Protein AF-A0A2I1CEB9-F1 (afdb_monomer_lite)

Radius of gyration: 27.19 Å; chains: 1; bounding box: 80×49×88 Å

Secondary structure (DSSP, 8-state):
-EEEEEEEE-TTS-----------------SS----------PEEHHHHH-TT-S--HHHHHT-HHHHHHHHHS---S---S---PEEEEEEEEEEEEE-SSS-EEEEE--------SS-TTSTTTTSS-HHHHHHHHHHHHTTTTTS-PPP-SHHHHHHHHHHHHHHTTTS--EE-TTS-EE-HHHHHHHHHHHHHHHHHHHHHHHHHHHHHHHHHHHHHHHHHTT-------------GGG--HHHHHHHHHHHHHHHHHHHHHHHHHHHHHHHHHHTTTS--TTSSS--HHHHHHHHHHHHHHHHHHHHHHHHT-

Organism: Aspergillus novofumigatus (strain IBT 16806) (NCBI:txid1392255)

Foldseek 3Di:
DKFKDKDWAQLVDGPFPCPPPDDDDDDDDDDDDPPPVPPAFAWAALCCVVPVPDRDCSVLQVVALLQVLQVVFADPPPDDPDDRDTTMGMIIKDKDWDDPDWADIDIDIGQDDDPPDPDDPPPCVVVRDGPLRVQLVCCLVCVVVVVNADNDPTPLSSVLSSLLSRHCQQADQPDAGPVRDTGGNLRSLLVLLVVLLVVLVVLVVVVVVVVVVVVVVVVVVVVVVVVDDDDDDDDPPPPPVLVCCPSLVVSLVSLVSSLVSLVSVLVSLVVSLVVVCVSQVPHDPPPSHPDHSVRVNVSSVVSNVSSVVSSVSSVVSD

pLDDT: mean 78.09, std 19.5, range [30.31, 98.38]

Structure (mmCIF, N/CA/C/O backbone):
data_AF-A0A2I1CEB9-F1
#
_entry.id   AF-A0A2I1CEB9-F1
#
loop_
_atom_site.group_PDB
_atom_site.id
_atom_site.type_symbol
_atom_site.label_atom_id
_atom_site.label_alt_id
_atom_site.label_comp_id
_atom_site.label_asym_id
_atom_site.label_entity_id
_atom_site.label_seq_id
_atom_site.pdbx_PDB_ins_code
_atom_site.Cartn_x
_atom_site.Cartn_y
_atom_site.Cartn_z
_atom_site.occupancy
_atom_site.B_iso_or_equiv
_atom_site.auth_seq_id
_atom_site.auth_comp_id
_atom_site.auth_asym_id
_atom_site.auth_atom_id
_atom_site.pdbx_PDB_model_num
ATOM 1 N N . MET A 1 1 ? -13.882 1.299 10.659 1.00 92.62 1 MET A N 1
ATOM 2 C CA . MET A 1 1 ? -12.716 1.962 10.054 1.00 92.62 1 MET A CA 1
ATOM 3 C C . MET A 1 1 ? -11.925 0.915 9.298 1.00 92.62 1 MET A C 1
ATOM 5 O O . MET A 1 1 ? -11.533 -0.064 9.931 1.00 92.62 1 MET A O 1
ATOM 9 N N . PRO A 1 2 ? -11.726 1.074 7.985 1.00 94.81 2 PRO A N 1
ATOM 10 C CA . PRO A 1 2 ? -10.817 0.212 7.247 1.00 94.81 2 PRO A CA 1
ATOM 11 C C . PRO A 1 2 ? -9.374 0.456 7.712 1.00 94.81 2 PRO A C 1
ATOM 13 O O . PRO A 1 2 ? -8.995 1.588 8.018 1.00 94.81 2 PRO A O 1
ATOM 16 N N . TYR A 1 3 ? -8.561 -0.591 7.808 1.00 94.19 3 TYR A N 1
ATOM 17 C CA . TYR A 1 3 ? -7.154 -0.452 8.168 1.00 94.19 3 TYR A CA 1
ATOM 18 C C . TYR A 1 3 ? -6.253 -1.427 7.421 1.00 94.19 3 TYR A C 1
ATOM 20 O O . TYR A 1 3 ? -6.657 -2.539 7.080 1.00 94.19 3 TYR A O 1
ATOM 28 N N . LEU A 1 4 ? -5.031 -0.969 7.153 1.00 94.38 4 LEU A N 1
ATOM 29 C CA . LEU A 1 4 ? -4.032 -1.721 6.408 1.00 94.38 4 LEU A CA 1
ATOM 30 C C . LEU A 1 4 ? -3.438 -2.820 7.289 1.00 94.38 4 LEU A C 1
ATOM 32 O O . LEU A 1 4 ? -3.195 -2.625 8.479 1.00 94.38 4 LEU A O 1
ATOM 36 N N . THR A 1 5 ? -3.185 -3.984 6.706 1.00 91.38 5 THR A N 1
ATOM 37 C CA . THR A 1 5 ? -2.558 -5.101 7.403 1.00 91.38 5 THR A CA 1
ATOM 38 C C . THR A 1 5 ? -1.848 -6.045 6.436 1.00 91.38 5 THR A C 1
ATOM 40 O O . THR A 1 5 ? -1.892 -5.853 5.224 1.00 91.38 5 THR A O 1
ATOM 43 N N . LEU A 1 6 ? -1.216 -7.087 6.975 1.00 89.38 6 LEU A N 1
ATOM 44 C CA . LEU A 1 6 ? -0.617 -8.167 6.200 1.00 89.38 6 LEU A CA 1
ATOM 45 C C . LEU A 1 6 ? -1.505 -9.401 6.187 1.00 89.38 6 LEU A C 1
ATOM 47 O O . LEU A 1 6 ? -2.101 -9.775 7.202 1.00 89.38 6 LEU A O 1
ATOM 51 N N . GLY A 1 7 ? -1.514 -10.068 5.041 1.00 86.81 7 GLY A N 1
ATOM 52 C CA . GLY A 1 7 ? -2.068 -11.398 4.887 1.00 86.81 7 GLY A CA 1
ATOM 53 C C . GLY A 1 7 ? -1.252 -12.256 3.933 1.00 86.81 7 GLY A C 1
ATOM 54 O O . GLY A 1 7 ? -0.214 -11.849 3.413 1.00 86.81 7 GLY A O 1
ATOM 55 N N . GLU A 1 8 ? -1.742 -13.472 3.726 1.00 86.19 8 GLU A N 1
ATOM 56 C CA . GLU A 1 8 ? -1.131 -14.460 2.847 1.00 86.19 8 GLU A CA 1
ATOM 57 C C . GLU A 1 8 ? -2.043 -14.741 1.648 1.00 86.19 8 GLU A C 1
ATOM 59 O O . GLU A 1 8 ? -3.238 -15.010 1.810 1.00 86.19 8 GLU A O 1
ATOM 64 N N . HIS A 1 9 ? -1.465 -14.747 0.450 1.00 82.94 9 HIS A N 1
ATOM 65 C CA . HIS A 1 9 ? -2.119 -15.129 -0.795 1.00 82.94 9 HIS A CA 1
ATOM 66 C C . HIS A 1 9 ? -1.526 -16.441 -1.325 1.00 82.94 9 HIS A C 1
ATOM 68 O O . HIS A 1 9 ? -0.311 -16.550 -1.493 1.00 82.94 9 HIS A O 1
ATOM 74 N N . ASP A 1 10 ? -2.365 -17.449 -1.598 1.00 82.06 10 ASP A N 1
ATOM 75 C CA . ASP A 1 10 ? -1.939 -18.656 -2.321 1.00 82.06 10 ASP A CA 1
ATOM 76 C C . ASP A 1 10 ? -2.350 -18.548 -3.800 1.00 82.06 10 ASP A C 1
ATOM 78 O O . ASP A 1 10 ? -3.536 -18.719 -4.110 1.00 82.06 10 ASP A O 1
ATOM 82 N N . PRO A 1 11 ? -1.397 -18.340 -4.726 1.00 70.31 11 PRO A N 1
ATOM 83 C CA . PRO A 1 11 ? -1.707 -18.213 -6.148 1.00 70.31 11 PRO A CA 1
ATOM 84 C C . PRO A 1 11 ? -2.263 -19.505 -6.768 1.00 70.31 11 PRO A C 1
ATOM 86 O O . PRO A 1 11 ? -2.912 -19.460 -7.812 1.00 70.31 11 PRO A O 1
ATOM 89 N N . LYS A 1 12 ? -2.064 -20.681 -6.145 1.00 66.44 12 LYS A N 1
ATOM 90 C CA . LYS A 1 12 ? -2.645 -21.949 -6.634 1.00 66.44 12 LYS A CA 1
ATOM 91 C C . LYS A 1 12 ? -4.114 -22.108 -6.254 1.00 66.44 12 LYS A C 1
ATOM 93 O O . LYS A 1 12 ? -4.845 -22.854 -6.912 1.00 66.44 12 LYS A O 1
ATOM 98 N N . HIS A 1 13 ? -4.547 -21.430 -5.196 1.00 62.94 13 HIS A N 1
ATOM 99 C CA . HIS A 1 13 ? -5.903 -21.491 -4.666 1.00 62.94 13 HIS A CA 1
ATOM 100 C C . HIS A 1 13 ? -6.428 -20.075 -4.400 1.00 62.94 13 HIS A C 1
ATOM 102 O O . HIS A 1 13 ? -6.690 -19.728 -3.245 1.00 62.94 13 HIS A O 1
ATOM 108 N N . PRO A 1 14 ? -6.612 -19.255 -5.456 1.00 59.38 14 PRO A N 1
ATOM 109 C CA . PRO A 1 14 ? -7.119 -17.904 -5.292 1.00 59.38 14 PRO A CA 1
ATOM 110 C C . PRO A 1 14 ? -8.498 -17.974 -4.635 1.00 59.38 14 PRO A C 1
ATOM 112 O O . PRO A 1 14 ? -9.427 -18.613 -5.147 1.00 59.38 14 PRO A O 1
ATOM 115 N N . LYS A 1 15 ? -8.626 -17.336 -3.467 1.00 58.81 15 LYS A N 1
ATOM 116 C CA . LYS A 1 15 ? -9.888 -17.239 -2.731 1.00 58.81 15 LYS A CA 1
ATOM 117 C C . LYS A 1 15 ? -10.836 -16.362 -3.543 1.00 58.81 15 LYS A C 1
ATOM 119 O O . LYS A 1 15 ? -10.862 -15.146 -3.390 1.00 58.81 15 LYS A O 1
ATOM 124 N N . LYS A 1 16 ? -11.607 -16.982 -4.442 1.00 52.16 16 LYS A N 1
ATOM 125 C CA . LYS A 1 16 ? -12.664 -16.282 -5.174 1.00 52.16 16 LYS A CA 1
ATOM 126 C C . LYS A 1 16 ? -13.626 -15.679 -4.169 1.00 52.16 16 LYS A C 1
ATOM 128 O O . LYS A 1 16 ? -14.033 -16.341 -3.208 1.00 52.16 16 LYS A O 1
ATOM 133 N N . ARG A 1 17 ? -14.021 -14.434 -4.428 1.00 47.62 17 ARG A N 1
ATOM 134 C CA . ARG A 1 17 ? -15.050 -13.734 -3.671 1.00 47.62 17 ARG A CA 1
ATOM 135 C C . ARG A 1 17 ? -16.318 -14.580 -3.731 1.00 47.62 17 ARG A C 1
ATOM 137 O O . ARG A 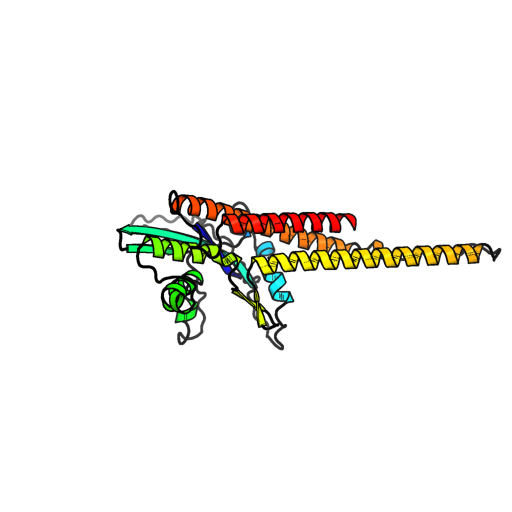1 17 ? -17.033 -14.592 -4.731 1.00 47.62 17 ARG A O 1
ATOM 144 N N . THR A 1 18 ? -16.563 -15.359 -2.681 1.00 38.53 18 THR A N 1
ATOM 145 C CA . THR A 1 18 ? -17.750 -16.206 -2.610 1.00 38.53 18 THR A CA 1
ATOM 146 C C . THR A 1 18 ? -18.888 -15.291 -2.193 1.00 38.53 18 THR A C 1
ATOM 148 O O . THR A 1 18 ? -19.260 -15.211 -1.027 1.00 38.53 18 THR A O 1
ATOM 151 N N . LEU A 1 19 ? -19.428 -14.545 -3.156 1.00 38.53 19 LEU A N 1
ATOM 152 C CA . LEU A 1 19 ? -20.801 -14.083 -3.051 1.00 38.53 19 LEU A CA 1
ATOM 153 C C . LEU A 1 19 ? -21.628 -15.351 -2.853 1.00 38.53 19 LEU A C 1
ATOM 155 O O . LEU A 1 19 ? -21.615 -16.242 -3.702 1.00 38.53 19 LEU A O 1
ATOM 159 N N . SER A 1 20 ? -22.282 -15.473 -1.705 1.00 36.38 20 SER A N 1
ATOM 160 C CA . SER A 1 20 ? -23.192 -16.569 -1.390 1.00 36.38 20 SER A CA 1
ATOM 161 C C . SER A 1 20 ? -24.431 -16.497 -2.294 1.00 36.38 20 SER A C 1
ATOM 163 O O . SER A 1 20 ? -25.527 -16.141 -1.876 1.00 36.38 20 SER A O 1
ATOM 165 N N . GLY A 1 21 ? -24.252 -16.828 -3.571 1.00 30.95 21 GLY A N 1
ATOM 166 C CA . GLY A 1 21 ? -25.310 -17.113 -4.526 1.00 30.95 21 GLY A CA 1
ATOM 167 C C . GLY A 1 21 ? -25.669 -18.588 -4.424 1.00 30.95 21 GLY A C 1
ATOM 168 O O . GLY A 1 21 ? -25.027 -19.438 -5.036 1.00 30.95 21 GLY A O 1
ATOM 169 N N . VAL A 1 22 ? -26.677 -18.901 -3.613 1.00 35.38 22 VAL A N 1
ATOM 170 C CA . VAL A 1 22 ? -27.244 -20.250 -3.519 1.00 35.38 22 VAL A CA 1
ATOM 171 C C . VAL A 1 22 ? -27.859 -20.624 -4.871 1.00 35.38 22 VAL A C 1
ATOM 173 O O . VAL A 1 22 ? -28.774 -19.954 -5.350 1.00 35.38 22 VAL A O 1
ATOM 176 N N . LYS A 1 23 ? -27.388 -21.728 -5.468 1.00 32.44 23 LYS A N 1
ATOM 177 C CA . LYS A 1 23 ? -28.160 -22.481 -6.463 1.00 32.44 23 LYS A CA 1
ATOM 178 C C . LYS A 1 23 ? -29.453 -22.940 -5.791 1.00 32.44 23 LYS A C 1
ATOM 180 O O . LYS A 1 23 ? -29.408 -23.764 -4.882 1.00 32.44 23 LYS A O 1
ATOM 185 N N . GLN A 1 24 ? -30.590 -22.411 -6.232 1.00 34.38 24 GLN A N 1
ATOM 186 C CA . GLN A 1 24 ? -31.894 -22.949 -5.862 1.00 34.38 24 GLN A CA 1
ATOM 187 C C . GLN A 1 24 ? -32.038 -24.342 -6.487 1.00 34.38 24 GLN A C 1
ATOM 189 O O . GLN A 1 24 ? -32.219 -24.471 -7.694 1.00 34.38 24 GLN A O 1
ATOM 194 N N . SER A 1 25 ? -31.929 -25.382 -5.665 1.00 30.31 25 SER A N 1
ATOM 195 C CA . SER A 1 25 ? -32.595 -26.656 -5.919 1.00 30.31 25 SER A CA 1
ATOM 196 C C . SER A 1 25 ? -33.761 -26.699 -4.950 1.00 30.31 25 SER A C 1
ATOM 198 O O . SER A 1 25 ? -33.547 -26.660 -3.739 1.00 30.31 25 SER A O 1
ATOM 200 N N . GLY A 1 26 ? -34.976 -26.679 -5.491 1.00 40.28 26 GLY A N 1
ATOM 201 C CA . GLY A 1 26 ? -36.189 -26.789 -4.701 1.00 40.28 26 GLY A CA 1
ATOM 202 C C . GLY A 1 26 ? -36.235 -28.133 -3.990 1.00 40.28 26 GLY A C 1
ATOM 203 O O . GLY A 1 26 ? -36.043 -29.167 -4.623 1.00 40.28 26 GLY A O 1
ATOM 204 N N . ASP A 1 27 ? -36.492 -28.091 -2.690 1.00 34.06 27 ASP A N 1
ATOM 205 C CA . ASP A 1 27 ? -37.394 -29.051 -2.078 1.00 34.06 27 ASP A CA 1
ATOM 206 C C . ASP A 1 27 ? -38.048 -28.402 -0.855 1.00 34.06 27 ASP A C 1
ATOM 208 O O . ASP A 1 27 ? -37.384 -27.793 -0.009 1.00 34.06 27 ASP A O 1
ATOM 212 N N . ASP A 1 28 ? -39.373 -28.469 -0.836 1.00 43.44 28 ASP A N 1
ATOM 213 C CA . ASP A 1 28 ? -40.249 -27.954 0.206 1.00 43.44 28 ASP A CA 1
ATOM 214 C C . ASP A 1 28 ? -40.012 -28.722 1.508 1.00 43.44 28 ASP A C 1
ATOM 216 O O . ASP A 1 28 ? -40.211 -29.932 1.557 1.00 43.44 28 ASP A O 1
ATOM 220 N N . ASN A 1 29 ? -39.653 -28.021 2.586 1.00 35.56 29 ASN A N 1
ATOM 221 C CA . ASN A 1 29 ? -40.071 -28.382 3.942 1.00 35.56 29 ASN A CA 1
ATOM 222 C C . ASN A 1 29 ? -39.913 -27.182 4.885 1.00 35.56 29 ASN A C 1
ATOM 224 O O . ASN A 1 29 ? -38.836 -26.839 5.374 1.00 35.56 29 ASN A O 1
ATOM 228 N N . LEU A 1 30 ? -41.048 -26.530 5.123 1.00 45.91 30 LEU A N 1
ATOM 229 C CA . LEU A 1 30 ? -41.251 -25.494 6.122 1.00 45.91 30 LEU A CA 1
ATOM 230 C C . LEU A 1 30 ? -41.176 -26.130 7.514 1.00 45.91 30 LEU A C 1
ATOM 232 O O . LEU A 1 30 ? -42.053 -26.914 7.848 1.00 45.91 30 LEU A O 1
ATOM 236 N N . ILE A 1 31 ? -40.140 -25.801 8.293 1.00 39.28 31 ILE A N 1
ATOM 237 C CA . ILE A 1 31 ? -40.125 -25.560 9.755 1.00 39.28 31 ILE A CA 1
ATOM 238 C C . ILE A 1 31 ? -38.649 -25.450 10.194 1.00 39.28 31 ILE A C 1
ATOM 240 O O . ILE A 1 31 ? -37.884 -26.405 10.120 1.00 39.28 31 ILE A O 1
ATOM 244 N N . GLY A 1 32 ? -38.249 -24.279 10.705 1.00 40.09 32 GLY A N 1
ATOM 245 C CA . GLY A 1 32 ? -37.195 -24.217 11.727 1.00 40.09 32 GLY A CA 1
ATOM 246 C C . GLY A 1 32 ? -35.740 -23.962 11.319 1.00 40.09 32 GLY A C 1
ATOM 247 O O . GLY A 1 32 ? -34.857 -24.362 12.070 1.00 40.09 32 GLY A O 1
ATOM 248 N N . ARG A 1 33 ? -35.436 -23.254 10.224 1.00 37.78 33 ARG A N 1
ATOM 249 C CA . ARG A 1 33 ? -34.050 -22.818 9.965 1.00 37.78 33 ARG A CA 1
ATOM 250 C C . ARG A 1 33 ? -33.976 -21.340 9.591 1.00 37.78 33 ARG A C 1
ATOM 252 O O . ARG A 1 33 ? -33.863 -20.970 8.428 1.00 37.78 33 ARG A O 1
ATOM 259 N N . ARG A 1 34 ? -33.993 -20.468 10.607 1.00 42.97 34 ARG A N 1
ATOM 260 C CA . ARG A 1 34 ? -33.233 -19.215 10.509 1.00 42.97 34 ARG A CA 1
ATOM 261 C C . ARG A 1 34 ? -31.763 -19.632 10.458 1.00 42.97 34 ARG A C 1
ATOM 263 O O . ARG A 1 34 ? -31.091 -19.636 11.481 1.00 42.97 34 ARG A O 1
ATOM 270 N N . ASP A 1 35 ? -31.281 -20.029 9.282 1.00 43.69 35 ASP A N 1
ATOM 271 C CA . ASP A 1 35 ? -29.865 -19.875 8.978 1.00 43.69 35 ASP A CA 1
ATOM 272 C C . ASP A 1 35 ? -29.631 -18.366 9.041 1.00 43.69 35 ASP A C 1
ATOM 274 O O . ASP A 1 35 ? -29.876 -17.627 8.083 1.00 43.69 35 ASP A O 1
ATOM 278 N N . SER A 1 36 ? -29.243 -17.884 10.222 1.00 49.56 36 SER A N 1
ATOM 279 C CA . SER A 1 36 ? -28.483 -16.653 10.337 1.00 49.56 36 SER A CA 1
ATOM 280 C C . SER A 1 36 ? -27.323 -16.840 9.376 1.00 49.56 36 SER A C 1
ATOM 282 O O . SER A 1 36 ? -26.386 -17.573 9.684 1.00 49.56 36 SER A O 1
ATOM 284 N N . ARG A 1 37 ? -27.439 -16.288 8.161 1.00 51.56 37 ARG A N 1
ATOM 285 C CA . ARG A 1 37 ? -26.330 -16.220 7.213 1.00 51.56 37 ARG A CA 1
ATOM 286 C C . ARG A 1 37 ? -25.157 -15.711 8.034 1.00 51.56 37 ARG A C 1
ATOM 288 O O . ARG A 1 37 ? -25.239 -14.604 8.557 1.00 51.56 37 ARG A O 1
ATOM 295 N N . HIS A 1 38 ? -24.153 -16.555 8.252 1.00 54.47 38 HIS A N 1
ATOM 296 C CA . HIS A 1 38 ? -22.954 -16.174 8.980 1.00 54.47 38 HIS A CA 1
ATOM 297 C C . HIS A 1 38 ? -22.297 -15.072 8.144 1.00 54.47 38 HIS A C 1
ATOM 299 O O . HIS A 1 38 ? -21.617 -15.351 7.160 1.00 54.47 38 HIS A O 1
ATOM 305 N N . VAL A 1 39 ? -22.598 -13.811 8.460 1.00 65.44 39 VAL A N 1
ATOM 306 C CA . VAL A 1 39 ? -21.945 -12.655 7.851 1.00 65.44 39 VAL A CA 1
ATOM 307 C C . VAL A 1 39 ? -20.642 -12.486 8.615 1.00 65.44 39 VAL A C 1
ATOM 309 O O . VAL A 1 39 ? -20.567 -11.754 9.595 1.00 65.44 39 VAL A O 1
ATOM 312 N N . ALA A 1 40 ? -19.637 -13.262 8.219 1.00 71.62 40 ALA A N 1
ATOM 313 C CA . ALA A 1 40 ? -18.275 -13.048 8.671 1.00 71.62 40 ALA A CA 1
ATOM 314 C C . ALA A 1 40 ? -17.665 -11.934 7.816 1.00 71.62 40 ALA A C 1
ATOM 316 O O . ALA A 1 40 ? -17.635 -12.032 6.587 1.00 71.62 40 ALA A O 1
ATOM 317 N N . HIS A 1 41 ? -17.195 -10.871 8.463 1.00 81.31 41 HIS A N 1
ATOM 318 C CA . HIS A 1 41 ? -16.364 -9.877 7.798 1.00 81.31 41 HIS A CA 1
ATOM 319 C C . HIS A 1 41 ? -14.958 -10.448 7.676 1.00 81.31 41 HIS A C 1
ATOM 321 O O . HIS A 1 41 ? -14.318 -10.703 8.692 1.00 81.31 41 HIS A O 1
ATOM 327 N N . VAL A 1 42 ? -14.506 -10.680 6.449 1.00 86.31 42 VAL A N 1
ATOM 328 C CA . VAL A 1 42 ? -13.170 -11.207 6.157 1.00 86.31 42 VAL A CA 1
ATOM 329 C C . VAL A 1 42 ? -12.270 -10.092 5.616 1.00 86.31 42 VAL A C 1
ATOM 331 O O . VAL A 1 42 ? -12.794 -9.175 4.976 1.00 86.31 42 VAL A O 1
ATOM 334 N N . PRO A 1 43 ? -10.948 -10.175 5.848 1.00 88.50 43 PRO A N 1
ATOM 335 C CA . PRO A 1 43 ? -9.978 -9.287 5.216 1.00 88.50 43 PRO A CA 1
ATOM 336 C C . PRO A 1 43 ? -10.164 -9.254 3.692 1.00 88.50 43 PRO A C 1
ATOM 338 O O . PRO A 1 43 ? -10.386 -10.301 3.074 1.00 88.50 43 PRO A O 1
ATOM 341 N N . LEU A 1 44 ? -10.041 -8.075 3.086 1.00 91.69 44 LEU A N 1
ATOM 342 C CA . LEU A 1 44 ? -10.042 -7.886 1.632 1.00 91.69 44 LEU A CA 1
ATOM 343 C C . LEU A 1 44 ? -8.618 -7.637 1.138 1.00 91.69 44 LEU A C 1
ATOM 345 O O . LEU A 1 44 ? -7.809 -7.064 1.860 1.00 91.69 44 LEU A O 1
ATOM 349 N N . THR A 1 45 ? -8.289 -8.029 -0.087 1.00 93.88 45 THR A N 1
ATOM 350 C CA . THR A 1 45 ? -7.063 -7.520 -0.731 1.00 93.88 45 THR A CA 1
ATOM 351 C C . THR A 1 45 ? -7.231 -6.038 -1.094 1.00 93.88 45 THR A C 1
ATOM 353 O O . THR A 1 45 ? -8.362 -5.537 -1.108 1.00 93.88 45 THR A O 1
ATOM 356 N N . LEU A 1 46 ? -6.136 -5.318 -1.382 1.00 95.12 46 LEU A N 1
ATOM 357 C CA . LEU A 1 46 ? -6.215 -3.909 -1.816 1.00 95.12 46 LEU A CA 1
ATOM 358 C C . LEU A 1 46 ? -7.158 -3.747 -3.018 1.00 95.12 46 LEU A C 1
ATOM 360 O O . LEU A 1 46 ? -8.048 -2.897 -3.001 1.00 95.12 46 LEU A O 1
ATOM 364 N N . ASP A 1 47 ? -7.034 -4.632 -4.005 1.00 94.31 47 ASP A N 1
ATOM 365 C CA . ASP A 1 47 ? -7.874 -4.646 -5.198 1.00 94.31 47 ASP A CA 1
ATOM 366 C C . ASP A 1 47 ? -9.347 -4.906 -4.905 1.00 94.31 47 ASP A C 1
ATOM 368 O O . ASP A 1 47 ? -10.222 -4.232 -5.447 1.00 94.31 47 ASP A O 1
ATOM 372 N N . GLN A 1 48 ? -9.641 -5.873 -4.035 1.00 93.38 48 GLN A N 1
ATOM 373 C CA . GLN A 1 48 ? -11.018 -6.186 -3.650 1.00 93.38 48 GLN A CA 1
ATOM 374 C C . GLN A 1 48 ? -11.678 -5.041 -2.886 1.00 93.38 48 GLN A C 1
ATOM 376 O O . GLN A 1 48 ? -12.893 -4.855 -2.994 1.00 93.38 48 GLN A O 1
ATOM 381 N N . TYR A 1 49 ? -10.889 -4.307 -2.101 1.00 94.94 49 TYR A N 1
ATOM 382 C CA . TYR A 1 49 ? -11.340 -3.128 -1.378 1.00 94.94 49 TYR A CA 1
ATOM 383 C C . TYR A 1 49 ? -11.610 -1.957 -2.331 1.00 94.94 49 TYR A C 1
ATOM 385 O O . TYR A 1 49 ? -12.706 -1.399 -2.303 1.00 94.94 49 TYR A O 1
ATOM 393 N N . TYR A 1 50 ? -10.661 -1.626 -3.210 1.00 95.56 50 TYR A N 1
ATOM 394 C CA . TYR A 1 50 ? -10.761 -0.448 -4.073 1.00 95.56 50 TYR A CA 1
ATOM 395 C C . TYR A 1 50 ? -11.693 -0.646 -5.278 1.00 95.56 50 TYR A C 1
ATOM 397 O O . TYR A 1 50 ? -12.402 0.273 -5.685 1.00 95.56 50 TYR A O 1
ATOM 405 N N . TYR A 1 51 ? -11.739 -1.854 -5.849 1.00 92.62 51 TYR A N 1
ATOM 406 C CA . TYR A 1 51 ? -12.528 -2.169 -7.041 1.00 92.62 51 TYR A CA 1
ATOM 407 C C . TYR A 1 51 ? -13.670 -3.149 -6.729 1.00 92.62 51 TYR A C 1
ATOM 409 O O . TYR A 1 51 ? -13.650 -4.306 -7.163 1.00 92.62 51 TYR A O 1
ATOM 417 N N . PRO A 1 52 ? -14.750 -2.708 -6.055 1.00 87.69 52 PRO A N 1
ATOM 418 C CA . PRO A 1 52 ? -15.824 -3.602 -5.621 1.00 87.69 52 PRO A CA 1
ATOM 419 C C . PRO A 1 52 ? -16.585 -4.266 -6.780 1.00 87.69 52 PRO A C 1
ATOM 421 O O . PRO A 1 52 ? -17.277 -5.261 -6.550 1.00 87.69 52 PRO A O 1
ATOM 424 N N . GLY A 1 53 ? -16.479 -3.731 -8.002 1.00 88.12 53 GLY A N 1
ATOM 425 C CA . GLY A 1 53 ? -17.090 -4.284 -9.214 1.00 88.12 53 GLY A CA 1
ATOM 426 C C . GLY A 1 53 ? -16.264 -5.364 -9.923 1.00 88.12 53 GLY A C 1
ATOM 427 O O . GLY A 1 53 ? -16.803 -6.049 -10.792 1.00 88.12 53 GLY A O 1
ATOM 428 N N . ILE A 1 54 ? -14.986 -5.543 -9.570 1.00 87.31 54 ILE A N 1
ATOM 429 C CA . ILE A 1 54 ? -14.131 -6.568 -10.178 1.00 87.31 54 ILE A CA 1
ATOM 430 C C . ILE A 1 54 ? -14.381 -7.907 -9.476 1.00 87.31 54 ILE A C 1
ATOM 432 O O . ILE A 1 54 ? -14.402 -8.009 -8.248 1.00 87.31 54 ILE A O 1
ATOM 436 N N . SER A 1 55 ? -14.630 -8.945 -10.277 1.00 82.50 55 SER A N 1
ATOM 437 C CA . SER A 1 55 ? -14.964 -10.285 -9.776 1.00 82.50 55 SER A CA 1
ATOM 438 C C . SER A 1 55 ? -13.740 -11.172 -9.551 1.00 82.50 55 SER A C 1
ATOM 440 O O . SER A 1 55 ? -13.776 -12.036 -8.675 1.00 82.50 55 SER A O 1
ATOM 442 N N . ASP A 1 56 ? -12.670 -10.950 -10.316 1.00 88.06 56 ASP A N 1
ATOM 443 C CA . ASP A 1 56 ? -11.411 -11.677 -10.215 1.00 88.06 56 ASP A CA 1
ATOM 444 C C . ASP A 1 56 ? -10.251 -10.692 -10.085 1.00 88.06 56 ASP A C 1
ATOM 446 O O . ASP A 1 56 ? -9.926 -9.965 -11.023 1.00 88.06 56 ASP A O 1
ATOM 450 N N . THR A 1 57 ? -9.661 -10.661 -8.895 1.00 90.06 57 THR A N 1
ATOM 451 C CA . THR A 1 57 ? -8.491 -9.847 -8.558 1.00 90.06 57 THR A CA 1
ATOM 452 C C . THR A 1 57 ? -7.219 -10.686 -8.490 1.00 90.06 57 THR A C 1
ATOM 454 O O . THR A 1 57 ? -6.163 -10.132 -8.231 1.00 90.06 57 THR A O 1
ATOM 457 N N . SER A 1 58 ? -7.283 -11.998 -8.758 1.00 88.88 58 SER A N 1
ATOM 458 C CA . SER A 1 58 ? -6.183 -12.935 -8.482 1.00 88.88 58 SER A CA 1
ATOM 459 C C . SER A 1 58 ? -4.868 -12.560 -9.158 1.00 88.88 58 SER A C 1
ATOM 461 O O . SER A 1 58 ? -3.821 -12.648 -8.531 1.00 88.88 58 SER A O 1
ATOM 463 N N . TYR A 1 59 ? -4.918 -12.096 -10.409 1.00 89.69 59 TYR A N 1
ATOM 464 C CA . TYR A 1 59 ? -3.727 -11.610 -11.103 1.00 89.69 59 TYR A CA 1
ATOM 465 C C . TYR A 1 59 ? -3.109 -10.404 -1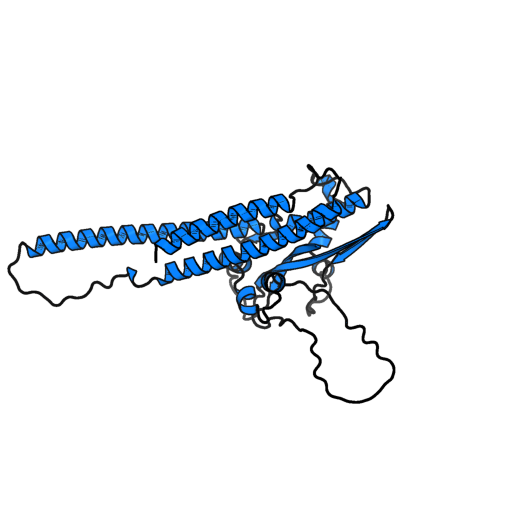0.386 1.00 89.69 59 TYR A C 1
ATOM 467 O O . TYR A 1 59 ? -1.905 -10.391 -10.165 1.00 89.69 59 TYR A O 1
ATOM 475 N N . ARG A 1 60 ? -3.919 -9.419 -9.981 1.00 90.19 60 ARG A N 1
ATOM 476 C CA . ARG A 1 60 ? -3.435 -8.199 -9.312 1.00 90.19 60 ARG A CA 1
ATOM 477 C C . ARG A 1 60 ? -2.934 -8.499 -7.902 1.00 90.19 60 ARG A C 1
ATOM 479 O O . ARG A 1 60 ? -1.844 -8.074 -7.544 1.00 90.19 60 ARG A O 1
ATOM 486 N N . ASP A 1 61 ? -3.652 -9.355 -7.178 1.00 91.31 61 ASP A N 1
ATOM 487 C CA . ASP A 1 61 ? -3.253 -9.842 -5.857 1.00 91.31 61 ASP A CA 1
ATOM 488 C C . ASP A 1 61 ? -1.903 -10.592 -5.908 1.00 91.31 61 ASP A C 1
ATOM 490 O O . ASP A 1 61 ? -1.092 -10.464 -4.994 1.00 91.31 61 ASP A O 1
ATOM 494 N N . ASP A 1 62 ? -1.637 -11.360 -6.974 1.00 89.69 62 ASP A N 1
ATOM 495 C CA . ASP A 1 62 ? -0.371 -12.088 -7.173 1.00 89.69 62 ASP A CA 1
ATOM 496 C C . ASP A 1 62 ? 0.803 -11.182 -7.587 1.00 89.69 62 ASP A C 1
ATOM 498 O O . ASP A 1 62 ? 1.966 -11.547 -7.388 1.00 89.69 62 ASP A O 1
ATOM 502 N N . HIS A 1 63 ? 0.499 -10.011 -8.155 1.00 90.62 63 HIS A N 1
ATOM 503 C CA . HIS A 1 63 ? 1.468 -9.055 -8.700 1.00 90.62 63 HIS A CA 1
ATOM 504 C C . HIS A 1 63 ? 1.575 -7.773 -7.871 1.00 90.62 63 HIS A C 1
ATOM 506 O O . HIS A 1 63 ? 2.141 -6.794 -8.362 1.00 90.62 63 HIS A O 1
ATOM 512 N N . GLN A 1 64 ? 1.087 -7.796 -6.628 1.00 94.69 64 GLN A N 1
ATOM 513 C CA . GLN A 1 64 ? 1.135 -6.639 -5.749 1.00 94.69 64 GLN A CA 1
ATOM 514 C C . GLN A 1 64 ? 2.581 -6.150 -5.565 1.00 94.69 64 GLN A C 1
ATOM 516 O O . GLN A 1 64 ? 3.484 -6.958 -5.312 1.00 94.69 64 GLN A O 1
ATOM 521 N N . VAL A 1 65 ? 2.803 -4.836 -5.648 1.00 95.62 65 VAL A N 1
ATOM 522 C CA . VAL A 1 65 ? 4.120 -4.180 -5.525 1.00 95.62 65 VAL A CA 1
ATOM 523 C C . VAL A 1 65 ? 4.836 -4.636 -4.264 1.00 95.62 65 VAL A C 1
ATOM 525 O O . VAL A 1 65 ? 6.008 -5.005 -4.299 1.00 95.62 65 VAL A O 1
ATOM 528 N N . PHE A 1 66 ? 4.102 -4.690 -3.154 1.00 93.75 66 PHE A N 1
ATOM 529 C CA . PHE A 1 66 ? 4.639 -5.139 -1.878 1.00 93.75 66 PHE A CA 1
ATOM 530 C C . PHE A 1 66 ? 5.179 -6.575 -1.944 1.00 93.75 66 PHE A C 1
ATOM 532 O O . PHE A 1 66 ? 6.286 -6.838 -1.482 1.00 93.75 66 PHE A O 1
ATOM 539 N N . SER A 1 67 ? 4.442 -7.508 -2.554 1.00 91.75 67 SER A N 1
ATOM 540 C CA . SER A 1 67 ? 4.892 -8.897 -2.705 1.00 91.75 67 SER A CA 1
ATOM 541 C C . SER A 1 67 ? 6.097 -9.020 -3.631 1.00 91.75 67 SER A C 1
ATOM 543 O O . SER A 1 67 ? 7.035 -9.740 -3.292 1.00 91.75 67 SER A O 1
ATOM 545 N N . LYS A 1 68 ? 6.094 -8.305 -4.766 1.00 92.44 68 LYS A N 1
ATOM 546 C CA . LYS A 1 68 ? 7.220 -8.275 -5.714 1.00 92.44 68 LYS A CA 1
ATOM 547 C C . LYS A 1 68 ? 8.502 -7.809 -5.021 1.00 92.44 68 LYS A C 1
ATOM 549 O O . LYS A 1 68 ? 9.510 -8.507 -5.068 1.00 92.44 68 LYS A O 1
ATOM 554 N N . TYR A 1 69 ? 8.424 -6.702 -4.284 1.00 92.25 69 TYR A N 1
ATOM 555 C CA . TYR A 1 69 ? 9.555 -6.164 -3.533 1.00 92.25 69 TYR A CA 1
ATOM 556 C C . TYR A 1 69 ? 10.106 -7.178 -2.515 1.00 92.25 69 TYR A C 1
ATOM 558 O O . TYR A 1 69 ? 11.311 -7.409 -2.430 1.00 92.25 69 TYR A O 1
ATOM 566 N N . LEU A 1 70 ? 9.234 -7.856 -1.761 1.00 89.00 70 LEU A N 1
ATOM 567 C CA . LEU A 1 70 ? 9.681 -8.888 -0.823 1.00 89.00 70 LEU A CA 1
ATOM 568 C C . LEU A 1 70 ? 10.377 -10.058 -1.531 1.00 89.00 70 LEU A C 1
ATOM 570 O O . LEU A 1 70 ? 11.400 -10.545 -1.054 1.00 89.00 70 LEU A O 1
ATOM 574 N N . GLU A 1 71 ? 9.864 -10.514 -2.671 1.00 87.81 71 GLU A N 1
ATOM 575 C CA . GLU A 1 71 ? 10.479 -11.603 -3.438 1.00 87.81 71 GLU A CA 1
ATOM 576 C C . GLU A 1 71 ? 11.875 -11.255 -3.968 1.00 87.81 71 GLU A C 1
ATOM 578 O O . GLU A 1 71 ? 12.741 -12.133 -4.028 1.00 87.81 71 GLU A O 1
ATOM 583 N N . GLU A 1 72 ? 12.102 -9.992 -4.320 1.00 87.00 72 GLU A N 1
ATOM 584 C CA . GLU A 1 72 ? 13.396 -9.489 -4.785 1.00 87.00 72 GLU A CA 1
ATOM 585 C C . GLU A 1 72 ? 14.418 -9.362 -3.645 1.00 87.00 72 GLU A C 1
ATOM 587 O O . GLU A 1 72 ? 15.604 -9.636 -3.844 1.00 87.00 72 GLU A O 1
ATOM 592 N N . HIS A 1 73 ? 13.956 -9.020 -2.437 1.00 81.94 73 HIS A N 1
ATOM 593 C CA . HIS A 1 73 ? 14.807 -8.732 -1.279 1.00 81.94 73 HIS A CA 1
ATOM 594 C C . HIS A 1 73 ? 14.893 -9.850 -0.222 1.00 81.94 73 HIS A C 1
ATOM 596 O O . HIS A 1 73 ? 15.654 -9.729 0.745 1.00 81.94 73 HIS A O 1
ATOM 602 N N . HIS A 1 74 ? 14.163 -10.956 -0.377 1.00 76.31 74 HIS A N 1
ATOM 603 C CA . HIS A 1 74 ? 14.380 -12.173 0.407 1.00 76.31 74 HIS A CA 1
ATOM 604 C C . HIS A 1 74 ? 15.408 -13.087 -0.279 1.00 76.31 74 HIS A C 1
ATOM 606 O O . HIS A 1 74 ? 15.291 -13.418 -1.460 1.00 76.31 74 HIS A O 1
ATOM 612 N N . GLU A 1 75 ? 16.402 -13.577 0.473 1.00 54.25 75 GLU A N 1
ATOM 613 C CA . GLU A 1 75 ? 17.295 -14.632 -0.014 1.00 54.25 75 GLU A CA 1
ATOM 614 C C . GLU A 1 75 ? 16.461 -15.841 -0.458 1.00 54.25 75 GLU A C 1
ATOM 616 O O . GLU A 1 75 ? 15.663 -16.387 0.311 1.00 54.25 75 GLU A O 1
ATOM 621 N N . LYS A 1 76 ? 16.650 -16.293 -1.707 1.00 49.59 76 LYS A N 1
ATOM 622 C CA . LYS A 1 76 ? 16.066 -17.552 -2.184 1.00 49.59 76 LYS A CA 1
ATOM 623 C C . LYS A 1 76 ? 16.510 -18.655 -1.217 1.00 49.59 76 LYS A C 1
ATOM 625 O O . LYS A 1 76 ? 17.707 -18.941 -1.178 1.00 49.59 76 LYS A O 1
ATOM 630 N N . PRO A 1 77 ? 15.606 -19.318 -0.467 1.00 43.69 77 PRO A N 1
ATOM 631 C CA . PRO A 1 77 ? 16.033 -20.373 0.433 1.00 43.69 77 PRO A CA 1
ATOM 632 C C . PRO A 1 77 ? 16.689 -21.474 -0.397 1.00 43.69 77 PRO A C 1
ATOM 634 O O . PRO A 1 77 ? 16.072 -22.045 -1.306 1.00 43.69 77 PRO A O 1
ATOM 637 N N . VAL A 1 78 ? 17.956 -21.742 -0.085 1.00 39.91 78 VAL A N 1
ATOM 638 C CA . VAL A 1 78 ? 18.709 -22.883 -0.594 1.00 39.91 78 VAL A CA 1
ATOM 639 C C . VAL A 1 78 ? 17.933 -24.125 -0.164 1.00 39.91 78 VAL A C 1
ATOM 641 O O . VAL A 1 78 ? 17.889 -24.467 1.011 1.00 39.91 78 VAL A O 1
ATOM 644 N N . SER A 1 79 ? 17.276 -24.766 -1.130 1.00 48.69 79 SER A N 1
ATOM 645 C CA . SER A 1 79 ? 16.335 -25.885 -0.978 1.00 48.69 79 SER A CA 1
ATOM 646 C C . SER A 1 79 ? 14.966 -25.530 -0.365 1.00 48.69 79 SER A C 1
ATOM 648 O O . SER A 1 79 ? 14.791 -25.367 0.835 1.00 48.69 79 SER A O 1
ATOM 650 N N . SER A 1 80 ? 13.925 -25.491 -1.201 1.00 39.03 80 SER A N 1
ATOM 651 C CA . SER A 1 80 ? 12.556 -25.738 -0.734 1.00 39.03 80 SER A CA 1
ATOM 652 C C . SER A 1 80 ? 11.765 -26.441 -1.831 1.00 39.03 80 SER A C 1
ATOM 654 O O . SER A 1 80 ? 11.551 -25.941 -2.931 1.00 39.03 80 SER A O 1
ATOM 656 N N . THR A 1 81 ? 11.409 -27.677 -1.524 1.00 39.38 81 THR A N 1
ATOM 657 C CA . THR A 1 81 ? 10.563 -28.577 -2.296 1.00 39.38 81 THR A CA 1
ATOM 658 C C . THR A 1 81 ? 9.174 -27.966 -2.508 1.00 39.38 81 THR A C 1
ATOM 660 O O . THR A 1 81 ? 8.532 -27.606 -1.533 1.00 39.38 81 THR A O 1
ATOM 663 N N . ASN A 1 82 ? 8.727 -27.861 -3.769 1.00 41.56 82 ASN A N 1
ATOM 664 C CA . ASN A 1 82 ? 7.359 -27.860 -4.348 1.00 41.56 82 ASN A CA 1
ATOM 665 C C . ASN A 1 82 ? 6.078 -27.536 -3.522 1.00 41.56 82 ASN A C 1
ATOM 667 O O . ASN A 1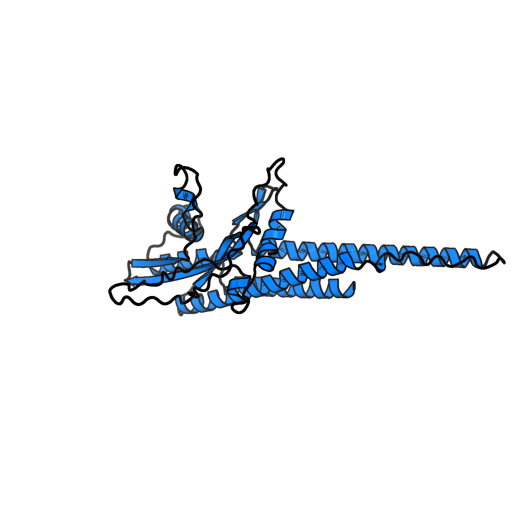 82 ? 4.974 -27.817 -3.995 1.00 41.56 82 ASN A O 1
ATOM 671 N N . ARG A 1 83 ? 6.134 -26.910 -2.346 1.00 44.03 83 ARG A N 1
ATOM 672 C CA . ARG A 1 83 ? 4.967 -26.316 -1.680 1.00 44.03 83 ARG A CA 1
ATOM 673 C C . ARG A 1 83 ? 4.706 -24.958 -2.329 1.00 44.03 83 ARG A C 1
ATOM 675 O O . ARG A 1 83 ? 5.658 -24.229 -2.595 1.00 44.03 83 ARG A O 1
ATOM 682 N N . SER A 1 84 ? 3.448 -24.640 -2.656 1.00 53.41 84 SER A N 1
ATOM 683 C CA . SER A 1 84 ? 3.074 -23.265 -3.023 1.00 53.41 84 SER A CA 1
ATOM 684 C C . SER A 1 84 ? 3.586 -22.347 -1.921 1.00 53.41 84 SER A C 1
ATOM 686 O O . SER A 1 84 ? 3.161 -22.474 -0.774 1.00 53.41 84 SER A O 1
ATOM 688 N N . LYS A 1 85 ? 4.555 -21.486 -2.236 1.00 67.88 85 LYS A N 1
ATOM 689 C CA . LYS A 1 85 ? 4.946 -20.428 -1.313 1.00 67.88 85 LYS A CA 1
ATOM 690 C C . LYS A 1 85 ? 3.799 -19.435 -1.328 1.00 67.88 85 LYS A C 1
ATOM 692 O O . LYS A 1 85 ? 3.520 -18.849 -2.370 1.00 67.88 85 LYS A O 1
ATOM 697 N N . LYS A 1 86 ? 3.093 -19.331 -0.208 1.00 78.31 86 LYS A N 1
ATOM 698 C CA . LYS A 1 86 ? 2.136 -18.252 -0.013 1.00 78.31 86 LYS A CA 1
ATOM 699 C C . LYS A 1 86 ? 2.903 -16.933 -0.090 1.00 78.31 86 LYS A C 1
ATOM 701 O O . LYS A 1 86 ? 3.977 -16.827 0.504 1.00 78.31 86 LYS A O 1
ATOM 706 N N . LYS A 1 87 ? 2.381 -15.977 -0.849 1.00 85.12 87 LYS A N 1
ATOM 707 C CA . LYS A 1 87 ? 2.945 -14.634 -0.964 1.00 85.12 87 LYS A CA 1
ATOM 708 C C . LYS A 1 87 ? 2.376 -13.761 0.137 1.00 85.12 87 LYS A C 1
ATOM 710 O O . LYS A 1 87 ? 1.193 -13.863 0.460 1.00 85.12 87 LYS A O 1
ATOM 715 N N . GLN A 1 88 ? 3.213 -12.914 0.711 1.00 88.38 88 GLN A N 1
ATOM 716 C CA . GLN A 1 88 ? 2.763 -11.935 1.684 1.00 88.38 88 GLN A CA 1
ATOM 717 C C . GLN A 1 88 ? 2.241 -10.704 0.943 1.00 88.38 88 GLN A C 1
ATOM 719 O O . GLN A 1 88 ? 2.983 -10.097 0.173 1.00 88.38 88 GLN A O 1
ATOM 724 N N . ILE A 1 89 ? 0.977 -10.356 1.178 1.00 92.25 89 ILE A N 1
ATOM 725 C CA . ILE A 1 89 ? 0.281 -9.233 0.539 1.00 92.25 89 ILE A CA 1
ATOM 726 C C . ILE A 1 89 ? -0.242 -8.249 1.590 1.00 92.25 89 ILE A C 1
ATOM 728 O O . ILE A 1 89 ? -0.558 -8.624 2.724 1.00 92.25 89 ILE A O 1
ATOM 732 N N . LEU A 1 90 ? -0.380 -6.990 1.196 1.00 93.94 90 LEU A N 1
ATOM 733 C CA . LEU A 1 90 ? -1.164 -5.981 1.885 1.00 93.94 90 LEU A CA 1
ATOM 734 C C . LEU A 1 90 ? -2.656 -6.266 1.703 1.00 93.94 90 LEU A C 1
ATOM 736 O O . LEU A 1 90 ? -3.150 -6.499 0.595 1.00 93.94 90 LEU A O 1
ATOM 740 N N . MET A 1 91 ? -3.370 -6.219 2.819 1.00 93.94 91 MET A N 1
ATOM 741 C CA . MET A 1 91 ? -4.806 -6.433 2.918 1.00 93.94 91 MET A CA 1
ATOM 742 C C . MET A 1 91 ? -5.460 -5.293 3.698 1.00 93.94 91 MET A C 1
ATOM 744 O O . MET A 1 91 ? -4.801 -4.559 4.434 1.00 93.94 91 MET A O 1
ATOM 748 N N . VAL A 1 92 ? -6.774 -5.174 3.555 1.00 94.25 92 VAL A N 1
ATOM 749 C CA . VAL A 1 92 ? -7.618 -4.224 4.270 1.00 94.25 92 VAL A CA 1
ATOM 750 C C . VAL A 1 92 ? -8.551 -4.994 5.193 1.00 94.25 92 VAL A C 1
ATOM 752 O O . VAL A 1 92 ? -9.453 -5.708 4.747 1.00 94.25 92 VAL A O 1
ATOM 755 N N . ASP A 1 93 ? -8.334 -4.823 6.490 1.00 92.56 93 ASP A N 1
ATOM 756 C CA . ASP A 1 93 ? -9.247 -5.270 7.535 1.00 92.56 93 ASP A CA 1
ATOM 757 C C . ASP A 1 93 ? -10.226 -4.146 7.902 1.00 92.56 93 ASP A C 1
ATOM 759 O O . ASP A 1 93 ? -10.050 -2.977 7.563 1.00 92.56 93 ASP A O 1
ATOM 763 N N . GLN A 1 94 ? -11.283 -4.504 8.623 1.00 92.31 94 GLN A N 1
ATOM 764 C CA . GLN A 1 94 ? -12.264 -3.575 9.179 1.00 92.31 94 GLN A CA 1
ATOM 765 C C . GLN A 1 94 ? -12.235 -3.626 10.701 1.00 92.31 94 GLN A C 1
ATOM 767 O O . GLN A 1 94 ? -12.322 -4.709 11.272 1.00 92.31 94 GLN A O 1
ATOM 772 N N . LEU A 1 95 ? -12.162 -2.456 11.335 1.00 92.81 9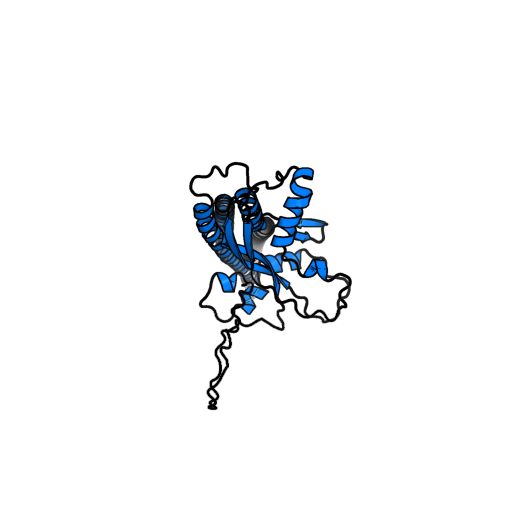5 LEU A N 1
ATOM 773 C CA . LEU A 1 95 ? -12.207 -2.253 12.781 1.00 92.81 95 LEU A CA 1
ATOM 774 C C . LEU A 1 95 ? -13.521 -1.582 13.196 1.00 92.81 95 LEU A C 1
ATOM 776 O O . LEU A 1 95 ? -13.904 -0.548 12.639 1.00 92.81 95 LEU A O 1
ATOM 780 N N . TRP A 1 96 ? -14.162 -2.113 14.232 1.00 93.38 96 TRP A N 1
ATOM 781 C CA . TRP A 1 96 ? -15.298 -1.497 14.914 1.00 93.38 96 TRP A CA 1
ATOM 782 C C . TRP A 1 96 ? -14.962 -1.238 16.378 1.00 93.38 96 TRP A C 1
ATOM 784 O O . TRP A 1 96 ? -14.327 -2.069 17.029 1.00 93.38 96 TRP A O 1
ATOM 794 N N . ILE A 1 97 ? -15.404 -0.090 16.888 1.00 92.38 97 ILE A N 1
ATOM 795 C CA . ILE A 1 97 ? -15.222 0.327 18.278 1.00 92.38 97 ILE A CA 1
ATOM 796 C C . ILE A 1 97 ? -16.562 0.852 18.792 1.00 92.38 97 ILE A C 1
ATOM 798 O O . ILE A 1 97 ? -17.194 1.681 18.138 1.00 92.38 97 ILE A O 1
ATOM 802 N N . TRP A 1 98 ? -16.969 0.393 19.972 1.00 93.75 98 TRP A N 1
ATOM 803 C CA . TRP A 1 98 ? -18.129 0.893 20.702 1.00 93.75 98 TRP A CA 1
ATOM 804 C C . TRP A 1 98 ? -17.706 1.270 22.118 1.00 93.75 98 TRP A C 1
ATOM 806 O O . TRP A 1 98 ? -17.228 0.422 22.871 1.00 93.75 98 TRP A O 1
ATOM 816 N N . ILE A 1 99 ? -17.896 2.536 22.483 1.00 91.81 99 ILE A N 1
ATOM 817 C CA . ILE A 1 99 ? -17.780 2.992 23.870 1.00 91.81 99 ILE A CA 1
ATOM 818 C C . ILE A 1 99 ? -19.155 2.797 24.502 1.00 91.81 99 ILE A C 1
ATOM 820 O O . ILE A 1 99 ? -20.129 3.408 24.063 1.00 91.81 99 ILE A O 1
ATOM 824 N N . ILE A 1 100 ? -19.242 1.888 25.470 1.00 94.69 100 ILE A N 1
ATOM 825 C CA . ILE A 1 100 ? -20.510 1.534 26.120 1.00 94.69 100 ILE A CA 1
ATOM 826 C C . ILE A 1 100 ? -20.784 2.470 27.297 1.00 94.69 100 ILE A C 1
ATOM 828 O O . ILE A 1 100 ? -21.914 2.911 27.489 1.00 94.69 100 ILE A O 1
ATOM 832 N N . ASP A 1 101 ? -19.737 2.782 28.057 1.00 91.81 101 ASP A N 1
ATOM 833 C CA . ASP A 1 101 ? -19.748 3.680 29.207 1.00 91.81 101 ASP A CA 1
ATOM 834 C C . ASP A 1 101 ? -18.333 4.252 29.437 1.00 91.81 101 ASP A C 1
ATOM 836 O O . ASP A 1 101 ? -17.420 4.014 28.643 1.00 91.81 101 ASP A O 1
ATOM 840 N N . ASP A 1 102 ? -18.137 4.993 30.529 1.00 90.69 102 ASP A N 1
ATOM 841 C CA . ASP A 1 102 ? -16.861 5.640 30.872 1.00 90.69 102 ASP A CA 1
ATOM 842 C C . ASP A 1 102 ? -15.726 4.658 31.237 1.00 90.69 102 ASP A C 1
ATOM 844 O O . ASP A 1 102 ? -14.591 5.084 31.473 1.00 90.69 102 ASP A O 1
ATOM 848 N N . GLN A 1 103 ? -16.007 3.352 31.313 1.00 91.06 103 GLN A N 1
ATOM 849 C CA . GLN A 1 103 ? -15.073 2.300 31.733 1.00 91.06 103 GLN A CA 1
ATOM 850 C C . GLN A 1 103 ? -14.973 1.128 30.742 1.00 91.06 103 GLN A C 1
ATOM 852 O O . GLN A 1 103 ? -14.042 0.327 30.842 1.00 91.06 103 GLN A O 1
ATOM 857 N N . SER A 1 104 ? -15.883 1.038 29.771 1.00 91.88 104 SER A N 1
ATOM 858 C CA . SER A 1 104 ? -16.050 -0.133 28.913 1.00 91.88 104 SER A CA 1
ATOM 859 C C . SER A 1 104 ? -15.988 0.224 27.428 1.00 91.88 104 SER A C 1
ATOM 861 O O . SER A 1 104 ? -16.824 0.962 26.900 1.00 91.88 104 SER A O 1
ATOM 863 N N . VAL A 1 105 ? -15.030 -0.387 26.728 1.00 92.44 105 VAL A N 1
ATOM 864 C CA . VAL A 1 105 ? -14.904 -0.343 25.265 1.00 92.44 105 VAL A CA 1
ATOM 865 C C . VAL A 1 105 ? -15.018 -1.756 24.715 1.00 92.44 105 VAL A C 1
ATOM 867 O O . VAL A 1 105 ? -14.350 -2.672 25.193 1.00 92.44 105 VAL A O 1
ATOM 870 N N . ILE A 1 106 ? -15.836 -1.925 23.682 1.00 93.25 106 ILE A N 1
ATOM 871 C CA . ILE A 1 106 ? -15.901 -3.147 22.884 1.00 93.25 106 ILE A CA 1
ATOM 872 C C . ILE A 1 106 ? -15.229 -2.865 21.546 1.00 93.25 106 ILE A C 1
ATOM 874 O O . ILE A 1 106 ? -15.564 -1.889 20.877 1.00 93.25 106 ILE A O 1
ATOM 878 N N . THR A 1 107 ? -14.301 -3.727 21.138 1.00 90.56 107 THR A N 1
ATOM 879 C CA . THR A 1 107 ? -13.682 -3.678 19.811 1.00 90.56 107 THR A CA 1
ATOM 880 C C . THR A 1 107 ? -13.932 -4.977 19.057 1.00 90.56 107 THR A C 1
ATOM 882 O O . THR A 1 107 ? -14.079 -6.049 19.646 1.00 90.56 107 THR A O 1
ATOM 885 N N . SER A 1 108 ? -14.018 -4.886 17.735 1.00 89.94 108 SER A N 1
ATOM 886 C CA . SER A 1 108 ? -14.119 -6.043 16.849 1.00 89.94 108 SER A CA 1
ATOM 887 C C . SER A 1 108 ? -13.309 -5.786 15.588 1.00 89.94 108 SER A C 1
ATOM 889 O O . SER A 1 108 ? -13.203 -4.642 15.147 1.00 89.94 108 SER A O 1
ATOM 891 N N . THR A 1 109 ? -12.736 -6.839 15.010 1.00 90.00 109 THR A N 1
ATOM 892 C CA . THR A 1 109 ? -12.029 -6.760 13.733 1.00 90.00 109 THR A CA 1
ATOM 893 C C . THR A 1 109 ? -12.401 -7.921 12.815 1.00 90.00 109 THR A C 1
ATOM 895 O O . THR A 1 109 ? -13.040 -8.884 13.242 1.00 90.00 109 THR A O 1
ATOM 898 N N . SER A 1 110 ? -12.025 -7.809 11.543 1.00 87.69 110 SER A N 1
ATOM 899 C CA . SER A 1 110 ? -12.260 -8.824 10.520 1.00 87.69 110 SER A CA 1
ATOM 900 C C . SER A 1 110 ? -11.698 -10.187 10.928 1.00 87.69 110 SER A C 1
ATOM 902 O O . SER A 1 110 ? -10.596 -10.314 11.463 1.00 87.69 110 SER A O 1
ATOM 904 N N . GLN A 1 111 ? -12.492 -11.227 10.684 1.00 79.56 111 GLN A N 1
ATOM 905 C CA . GLN A 1 111 ? -12.163 -12.602 11.010 1.00 79.56 111 GLN A CA 1
ATOM 906 C C . GLN A 1 111 ? -11.131 -13.132 10.016 1.00 79.56 111 GLN A C 1
ATOM 908 O O . GLN A 1 111 ? -11.424 -13.337 8.835 1.00 79.56 111 GLN A O 1
ATOM 913 N N . ARG A 1 112 ? -9.930 -13.433 10.512 1.00 72.44 112 ARG A N 1
ATOM 914 C CA . ARG A 1 112 ? -8.953 -14.218 9.758 1.00 72.44 112 ARG A CA 1
ATOM 915 C C . ARG A 1 112 ? -9.314 -15.690 9.876 1.00 72.44 112 ARG A C 1
ATOM 917 O O . ARG A 1 112 ? -9.450 -16.225 10.972 1.00 72.44 112 ARG A O 1
ATOM 924 N N . HIS A 1 113 ? -9.505 -16.345 8.736 1.00 59.69 113 HIS A N 1
ATOM 925 C CA . HIS A 1 113 ? -9.620 -17.794 8.714 1.00 59.69 113 HIS A CA 1
ATOM 926 C C . HIS A 1 113 ? -8.240 -18.389 8.978 1.00 59.69 113 HIS A C 1
ATOM 928 O O . HIS A 1 113 ? -7.378 -18.364 8.100 1.00 59.69 113 HIS A O 1
ATOM 934 N N . GLU A 1 114 ? -8.051 -18.943 10.172 1.00 52.94 114 GLU A N 1
ATOM 935 C CA . GLU A 1 114 ? -6.987 -19.907 10.413 1.00 52.94 114 GLU A CA 1
ATOM 936 C C . GLU A 1 114 ? -7.253 -21.114 9.519 1.00 52.94 114 GLU A C 1
ATOM 938 O O . GLU A 1 114 ? -8.162 -21.914 9.751 1.00 52.94 114 GLU A O 1
ATOM 943 N N . GLU A 1 115 ? -6.493 -21.226 8.435 1.00 45.81 115 GLU A N 1
ATOM 944 C CA . GLU A 1 115 ? -6.394 -22.499 7.744 1.00 45.81 115 GLU A CA 1
ATOM 945 C C . GLU A 1 115 ? -5.835 -23.491 8.755 1.00 45.81 115 GLU A C 1
ATOM 947 O O . GLU A 1 115 ? -4.761 -23.265 9.310 1.00 45.81 115 GLU A O 1
ATOM 952 N N . SER A 1 116 ? -6.607 -24.544 9.030 1.00 37.69 116 SER A N 1
ATOM 953 C CA . SER A 1 116 ? -6.282 -25.606 9.973 1.00 37.69 116 SER A CA 1
ATOM 954 C C . SER A 1 116 ? -4.880 -26.134 9.686 1.00 37.69 116 SER A C 1
ATOM 956 O O . SER A 1 116 ? -4.685 -27.009 8.836 1.00 37.69 116 SER A O 1
ATOM 958 N N . SER A 1 117 ? -3.887 -25.586 10.376 1.00 38.50 117 SER A N 1
ATOM 959 C CA . SER A 1 117 ? -2.551 -26.135 10.354 1.00 38.50 117 SER A CA 1
ATOM 960 C C . SER A 1 117 ? -2.658 -27.496 11.032 1.00 38.50 117 SER A C 1
ATOM 962 O O . SER A 1 117 ? -3.149 -27.639 12.149 1.00 38.50 117 SER A O 1
ATOM 964 N N . THR A 1 118 ? -2.232 -28.548 10.341 1.00 41.47 118 THR A N 1
ATOM 965 C CA . THR A 1 118 ? -2.156 -29.914 10.880 1.00 41.47 118 THR A CA 1
ATOM 966 C C . THR A 1 118 ? -1.040 -30.055 11.931 1.00 41.47 118 THR A C 1
ATOM 968 O O . THR A 1 118 ? -0.499 -31.142 12.125 1.00 41.47 118 THR A O 1
ATOM 971 N N . VAL A 1 119 ? -0.633 -28.952 12.565 1.00 43.09 119 VAL A N 1
ATOM 972 C CA . VAL A 1 119 ? 0.474 -28.857 13.517 1.00 43.09 119 VAL A CA 1
ATOM 973 C C . VAL A 1 119 ? -0.134 -28.741 14.919 1.00 43.09 119 VAL A C 1
ATOM 975 O O . VAL A 1 119 ? -1.038 -27.932 15.122 1.00 43.09 119 VAL A O 1
ATOM 978 N N . PRO A 1 120 ? 0.291 -29.566 15.894 1.00 35.44 120 PRO A N 1
ATOM 979 C CA . PRO A 1 120 ? -0.331 -29.584 17.210 1.00 35.44 120 PRO A CA 1
ATOM 980 C C . PRO A 1 120 ? -0.155 -28.242 17.947 1.00 35.44 120 PRO A C 1
ATOM 982 O O . PRO A 1 120 ? 0.865 -27.568 17.781 1.00 35.44 120 PRO A O 1
ATOM 985 N N . PRO A 1 121 ? -1.115 -27.873 18.815 1.00 39.75 121 PRO A N 1
ATOM 986 C CA . PRO A 1 121 ? -1.215 -26.559 19.443 1.00 39.75 121 PRO A CA 1
ATOM 987 C C . PRO A 1 121 ? -0.268 -26.450 20.644 1.00 39.75 121 PRO A C 1
ATOM 989 O O . PRO A 1 121 ? -0.703 -26.431 21.795 1.00 39.75 121 PRO A O 1
ATOM 992 N N . ARG A 1 122 ? 1.043 -26.425 20.395 1.00 38.88 122 ARG A N 1
ATOM 993 C CA . ARG A 1 122 ? 2.023 -26.052 21.428 1.00 38.88 122 ARG A CA 1
ATOM 994 C C . ARG A 1 122 ? 2.482 -24.598 21.321 1.00 38.88 122 ARG A C 1
ATOM 996 O O . ARG A 1 122 ? 2.663 -23.993 22.368 1.00 38.88 122 ARG A O 1
ATOM 1003 N N . ASP A 1 123 ? 2.450 -24.019 20.117 1.00 40.09 123 ASP A N 1
ATOM 1004 C CA . ASP A 1 123 ? 2.826 -22.614 19.864 1.00 40.09 123 ASP A CA 1
ATOM 1005 C C . ASP A 1 123 ? 1.693 -21.783 19.209 1.00 40.09 123 ASP A C 1
ATOM 1007 O O . ASP A 1 123 ? 1.854 -20.613 18.879 1.00 40.09 123 ASP A O 1
ATOM 1011 N N . ALA A 1 124 ? 0.498 -22.366 19.044 1.00 38.12 124 ALA A N 1
ATOM 1012 C CA . ALA A 1 124 ? -0.620 -21.777 18.290 1.00 38.12 124 ALA A CA 1
ATOM 1013 C C . ALA A 1 124 ? -1.325 -20.580 18.966 1.00 38.12 124 ALA A C 1
ATOM 1015 O O . ALA A 1 124 ? -2.173 -19.948 18.342 1.00 38.12 124 ALA A O 1
ATOM 1016 N N . ARG A 1 125 ? -1.002 -20.244 20.225 1.00 36.69 125 ARG A N 1
ATOM 1017 C CA . ARG A 1 125 ? -1.613 -19.074 20.888 1.00 36.69 125 ARG A CA 1
ATOM 1018 C C . ARG A 1 125 ? -1.105 -17.739 20.336 1.00 36.69 125 ARG A C 1
ATOM 1020 O O . ARG A 1 125 ? -1.850 -16.770 20.414 1.00 36.69 125 ARG A O 1
ATOM 1027 N N . ASP A 1 126 ? 0.085 -17.716 19.736 1.00 37.41 126 ASP A N 1
ATOM 1028 C CA . ASP A 1 126 ? 0.681 -16.495 19.173 1.00 37.41 126 ASP A CA 1
ATOM 1029 C C . ASP A 1 126 ? 0.279 -16.243 17.706 1.00 37.41 126 ASP A C 1
ATOM 1031 O O . ASP A 1 126 ? 0.340 -15.111 17.242 1.00 37.41 126 ASP A O 1
ATOM 1035 N N . SER A 1 127 ? -0.181 -17.264 16.965 1.00 42.12 127 SER A N 1
ATOM 1036 C CA . SER A 1 127 ? -0.587 -17.128 15.545 1.00 42.12 127 SER A CA 1
ATOM 1037 C C . SER A 1 127 ? -2.037 -16.675 15.328 1.00 42.12 127 SER A C 1
ATOM 1039 O O . SER A 1 127 ? -2.375 -16.218 14.240 1.00 42.12 127 SER A O 1
ATOM 1041 N N . SER A 1 128 ? -2.896 -16.809 16.341 1.00 41.00 128 SER A N 1
ATOM 1042 C CA . SER A 1 128 ? -4.337 -16.508 16.250 1.00 41.00 128 SER A CA 1
ATOM 1043 C C . SER A 1 128 ? -4.661 -15.025 16.463 1.00 41.00 128 SER A C 1
ATOM 1045 O O . SER A 1 128 ? -5.729 -14.529 16.095 1.00 41.00 128 SER A O 1
ATOM 1047 N N . MET A 1 129 ? -3.736 -14.291 17.083 1.00 53.84 129 MET A N 1
ATOM 1048 C CA . MET A 1 129 ? -3.953 -12.901 17.448 1.00 53.84 129 MET A CA 1
ATOM 1049 C C . MET A 1 129 ? -3.753 -11.999 16.230 1.00 53.84 129 MET A C 1
ATOM 1051 O O . MET A 1 129 ? -2.705 -12.040 15.588 1.00 53.84 129 MET A O 1
ATOM 1055 N N . SER A 1 130 ? -4.748 -11.167 15.897 1.00 65.62 130 SER A N 1
ATOM 1056 C CA . SER A 1 130 ? -4.564 -10.169 14.840 1.00 65.62 130 SER A CA 1
ATOM 1057 C C . SER A 1 130 ? -3.371 -9.273 15.188 1.00 65.62 130 SER A C 1
ATOM 1059 O O . SER A 1 130 ? -3.183 -8.906 16.350 1.00 65.62 130 SER A O 1
ATOM 1061 N N . THR A 1 131 ? -2.567 -8.907 14.185 1.00 75.19 131 THR A N 1
ATOM 1062 C CA . THR A 1 131 ? -1.387 -8.037 14.355 1.00 75.19 131 THR A CA 1
ATOM 1063 C C . THR A 1 131 ? -1.743 -6.769 15.134 1.00 75.19 131 THR A C 1
ATOM 1065 O O . THR A 1 131 ? -1.006 -6.357 16.025 1.00 75.19 131 THR A O 1
ATOM 1068 N N . LEU A 1 132 ? -2.937 -6.225 14.872 1.00 84.50 132 LEU A N 1
ATOM 1069 C CA . LEU A 1 132 ? -3.502 -5.086 15.586 1.00 84.50 132 LEU A CA 1
ATOM 1070 C C . LEU A 1 132 ? -3.693 -5.361 17.086 1.00 84.50 132 LEU A C 1
ATOM 1072 O O . LEU A 1 132 ? -3.281 -4.550 17.908 1.00 84.50 132 LEU A O 1
ATOM 1076 N N . LEU A 1 133 ? -4.301 -6.493 17.459 1.00 84.12 133 LEU A N 1
ATOM 1077 C CA . LEU A 1 133 ? -4.531 -6.832 18.865 1.00 84.12 133 LEU A CA 1
ATOM 1078 C C . LEU A 1 133 ? -3.206 -7.041 19.606 1.00 84.12 133 LEU A C 1
ATOM 1080 O O . LEU A 1 133 ? -3.049 -6.539 20.717 1.00 84.12 133 LEU A O 1
ATOM 1084 N N . GLN A 1 134 ? -2.233 -7.706 18.979 1.00 83.19 134 GLN A N 1
ATOM 1085 C CA . GLN A 1 134 ? -0.907 -7.878 19.570 1.00 83.19 134 GLN A CA 1
ATOM 1086 C C . GLN A 1 134 ? -0.202 -6.529 19.774 1.00 83.19 134 GLN A C 1
ATOM 1088 O O . GLN A 1 134 ? 0.393 -6.309 20.829 1.00 83.19 134 GLN A O 1
ATOM 1093 N N . HIS A 1 135 ? -0.286 -5.618 18.800 1.00 82.56 135 HIS A N 1
ATOM 1094 C CA . HIS A 1 135 ? 0.291 -4.276 18.897 1.00 82.56 135 HIS A CA 1
ATOM 1095 C C . HIS A 1 135 ? -0.346 -3.483 20.045 1.00 82.56 135 HIS A C 1
ATOM 1097 O O . HIS A 1 135 ? 0.356 -2.992 20.926 1.00 82.56 135 HIS A O 1
ATOM 1103 N N . VAL A 1 136 ? -1.680 -3.459 20.100 1.00 88.00 136 VAL A N 1
ATOM 1104 C CA . VAL A 1 136 ? -2.457 -2.797 21.157 1.00 88.00 136 VAL A CA 1
ATOM 1105 C C . VAL A 1 136 ? -2.102 -3.346 22.541 1.00 88.00 136 VAL A C 1
ATOM 1107 O O . VAL A 1 136 ? -1.834 -2.577 23.462 1.00 88.00 136 VAL A O 1
ATOM 1110 N N . LEU A 1 137 ? -2.061 -4.671 22.709 1.00 87.06 137 LEU A N 1
ATOM 1111 C CA . LEU A 1 137 ? -1.714 -5.287 23.994 1.00 87.06 137 LEU A CA 1
ATOM 1112 C C . LEU A 1 137 ? -0.263 -5.008 24.393 1.00 87.06 137 LEU A C 1
ATOM 1114 O O . LEU A 1 137 ? 0.004 -4.743 25.566 1.00 87.06 137 LEU A O 1
ATOM 1118 N N . ASN A 1 138 ? 0.663 -5.031 23.433 1.00 84.62 138 ASN A N 1
ATOM 1119 C CA . ASN A 1 138 ? 2.063 -4.700 23.676 1.00 84.62 138 ASN A CA 1
ATOM 1120 C C . ASN A 1 138 ? 2.232 -3.244 24.121 1.00 84.62 138 ASN A C 1
ATOM 1122 O O . ASN A 1 138 ? 2.999 -2.994 25.050 1.00 84.62 138 ASN A O 1
ATOM 1126 N N . ASP A 1 139 ? 1.511 -2.298 23.522 1.00 83.38 139 ASP A N 1
ATOM 1127 C CA . ASP A 1 139 ? 1.580 -0.890 23.921 1.00 83.38 139 ASP A CA 1
ATOM 1128 C C . ASP A 1 139 ? 0.928 -0.646 25.288 1.00 83.38 139 ASP A C 1
ATOM 1130 O O . ASP A 1 139 ? 1.460 0.108 26.101 1.00 83.38 139 ASP A O 1
ATOM 1134 N N . ILE A 1 140 ? -0.157 -1.353 25.615 1.00 85.38 140 ILE A N 1
ATOM 1135 C CA . ILE A 1 140 ? -0.753 -1.308 26.961 1.00 85.38 140 ILE A CA 1
ATOM 1136 C C . ILE A 1 140 ? 0.212 -1.869 28.017 1.00 85.38 140 ILE A C 1
ATOM 1138 O O . ILE A 1 140 ? 0.296 -1.337 29.127 1.00 85.38 140 ILE A O 1
ATOM 1142 N N . ALA A 1 141 ? 0.912 -2.961 27.701 1.00 83.81 141 ALA A N 1
ATOM 1143 C CA . ALA A 1 141 ? 1.785 -3.653 28.646 1.00 83.81 141 ALA A CA 1
ATOM 1144 C C . ALA A 1 141 ? 3.163 -2.989 28.798 1.00 83.81 141 ALA A C 1
ATOM 1146 O O . ALA A 1 141 ? 3.699 -2.953 29.905 1.00 83.81 141 ALA A O 1
ATOM 1147 N N . TYR A 1 142 ? 3.732 -2.477 27.703 1.00 79.25 142 TYR A N 1
ATOM 1148 C CA . TYR A 1 142 ? 5.134 -2.054 27.621 1.00 79.25 142 TYR A CA 1
ATOM 1149 C C . TYR A 1 142 ? 5.339 -0.652 27.028 1.00 79.25 142 TYR A C 1
ATOM 1151 O O . TYR A 1 142 ? 6.485 -0.204 26.944 1.00 79.25 142 TYR A O 1
ATOM 1159 N N . GLY A 1 143 ? 4.280 0.051 26.611 1.00 72.62 143 GLY A N 1
ATOM 1160 C CA . GLY A 1 143 ? 4.382 1.369 25.970 1.00 72.62 143 GLY A CA 1
ATOM 1161 C C . GLY A 1 143 ? 5.080 2.413 26.844 1.00 72.62 143 GLY A C 1
ATOM 1162 O O . GLY A 1 143 ? 5.934 3.158 26.354 1.00 72.62 143 GLY A O 1
ATOM 1163 N N . GLU A 1 144 ? 4.814 2.380 28.152 1.00 68.75 144 GLU A N 1
ATOM 1164 C CA . GLU A 1 144 ? 5.402 3.292 29.141 1.00 68.75 144 GLU A CA 1
ATOM 1165 C C . GLU A 1 144 ? 6.905 3.030 29.321 1.00 68.75 144 GLU A C 1
ATOM 1167 O O . GLU A 1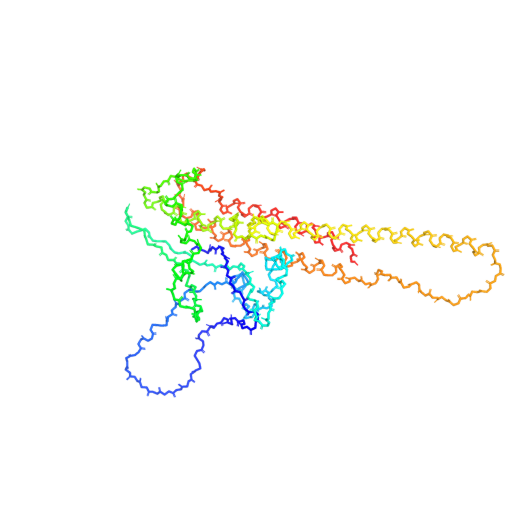 144 ? 7.719 3.951 29.309 1.00 68.75 144 GLU A O 1
ATOM 1172 N N . SER A 1 145 ? 7.312 1.756 29.362 1.00 63.28 145 SER A N 1
ATOM 1173 C CA . SER A 1 145 ? 8.726 1.359 29.445 1.00 63.28 145 SER A CA 1
ATOM 1174 C C . SER A 1 145 ? 9.519 1.680 28.173 1.00 63.28 145 SER A C 1
ATOM 1176 O O . SER A 1 145 ? 10.743 1.783 28.219 1.00 63.28 145 SER A O 1
ATOM 1178 N N . ARG A 1 146 ? 8.835 1.823 27.030 1.00 63.06 146 ARG A N 1
ATOM 1179 C CA . ARG A 1 146 ? 9.429 2.169 25.728 1.00 63.06 146 ARG A CA 1
ATOM 1180 C C . ARG A 1 146 ? 9.397 3.668 25.428 1.00 63.06 146 ARG A C 1
ATOM 1182 O O . ARG A 1 146 ? 9.853 4.059 24.355 1.00 63.06 146 ARG A O 1
ATOM 1189 N N . GLY A 1 147 ? 8.847 4.488 26.329 1.00 62.47 147 GLY A N 1
ATOM 1190 C CA . GLY A 1 147 ? 8.666 5.925 26.111 1.00 62.47 147 GLY A CA 1
ATOM 1191 C C . GLY A 1 147 ? 7.782 6.254 24.902 1.00 62.47 147 GLY A C 1
ATOM 1192 O O . GLY A 1 147 ? 7.932 7.325 24.322 1.00 62.47 147 GLY A O 1
ATOM 1193 N N . ARG A 1 148 ? 6.913 5.321 24.482 1.00 62.47 148 ARG A N 1
ATOM 1194 C CA . ARG A 1 148 ? 6.037 5.477 23.308 1.00 62.47 148 ARG A CA 1
ATOM 1195 C C . ARG A 1 148 ? 4.653 5.999 23.671 1.00 62.47 148 ARG A C 1
ATOM 1197 O O . ARG A 1 148 ? 4.082 6.760 22.899 1.00 62.47 148 ARG A O 1
ATOM 1204 N N . SER A 1 149 ? 4.121 5.593 24.821 1.00 64.88 149 SER A N 1
ATOM 1205 C CA . SER A 1 149 ? 2.778 5.974 25.261 1.00 64.88 149 SER A CA 1
ATOM 1206 C C . SER A 1 149 ? 2.622 5.794 26.768 1.00 64.88 149 SER A C 1
ATOM 1208 O O . SER A 1 149 ? 3.117 4.820 27.335 1.00 64.88 149 SER A O 1
ATOM 1210 N N . GLU A 1 150 ? 1.895 6.701 27.417 1.00 68.88 150 GLU A N 1
ATOM 1211 C CA . GLU A 1 150 ? 1.408 6.471 28.778 1.00 68.88 150 GLU A CA 1
ATOM 1212 C C . GLU A 1 150 ? 0.371 5.343 28.776 1.00 68.88 150 GLU A C 1
ATOM 1214 O O . GLU A 1 150 ? -0.376 5.159 27.807 1.00 68.88 150 GLU A O 1
ATOM 1219 N N . ARG A 1 151 ? 0.314 4.571 29.865 1.00 78.50 151 ARG A N 1
ATOM 1220 C CA . ARG A 1 151 ? -0.687 3.513 30.005 1.00 78.50 151 ARG A CA 1
ATOM 1221 C C . ARG A 1 151 ? -2.091 4.136 29.942 1.00 78.50 151 ARG A C 1
ATOM 1223 O O . ARG A 1 151 ? -2.363 5.066 30.700 1.00 78.50 151 ARG A O 1
ATOM 1230 N N . PRO A 1 152 ? -3.007 3.635 29.092 1.00 83.06 152 PRO A N 1
ATOM 1231 C CA . PRO A 1 152 ? -4.317 4.255 28.941 1.00 83.06 152 PRO A CA 1
ATOM 1232 C C . PRO A 1 152 ? -5.128 4.146 30.239 1.00 83.06 152 PRO A C 1
ATOM 1234 O O . PRO A 1 152 ? -5.337 3.055 30.769 1.00 83.06 152 PRO A O 1
ATOM 1237 N N . THR A 1 153 ? -5.588 5.293 30.744 1.00 86.38 153 THR A N 1
ATOM 1238 C CA . THR A 1 153 ? -6.341 5.423 32.008 1.00 86.38 153 THR A CA 1
ATOM 1239 C C . THR A 1 153 ? -7.835 5.691 31.813 1.00 86.38 153 THR A C 1
ATOM 1241 O O . THR A 1 153 ? -8.583 5.740 32.785 1.00 86.38 153 THR A O 1
ATOM 1244 N N . SER A 1 154 ? -8.288 5.860 30.568 1.00 89.44 154 SER A N 1
ATOM 1245 C CA . SER A 1 154 ? -9.687 6.128 30.214 1.00 89.44 154 SER A CA 1
ATOM 1246 C C . SER A 1 154 ? -10.088 5.395 28.936 1.00 89.44 154 SER A C 1
ATOM 1248 O O . SER A 1 154 ? -9.231 5.043 28.122 1.00 89.44 154 SER A O 1
ATOM 1250 N N . VAL A 1 155 ? -11.394 5.224 28.717 1.00 90.75 155 VAL A N 1
ATOM 1251 C CA . VAL A 1 155 ? -11.936 4.646 27.474 1.00 90.75 155 VAL A CA 1
ATOM 1252 C C . VAL A 1 155 ? -11.505 5.422 26.229 1.00 90.75 155 VAL A C 1
ATOM 1254 O O . VAL A 1 155 ? -11.159 4.816 25.218 1.00 90.75 155 VAL A O 1
ATOM 1257 N N . ASN A 1 156 ? -11.401 6.751 26.325 1.00 87.94 156 ASN A N 1
ATOM 1258 C CA . ASN A 1 156 ? -10.902 7.593 25.237 1.00 87.94 156 ASN A CA 1
ATOM 1259 C C . ASN A 1 156 ? -9.419 7.334 24.953 1.00 87.94 156 ASN A C 1
ATOM 1261 O O . ASN A 1 156 ? -9.025 7.293 23.792 1.00 87.94 156 ASN A O 1
ATOM 1265 N N . ALA A 1 157 ? -8.599 7.122 25.987 1.00 87.56 157 ALA A N 1
ATOM 1266 C CA . ALA A 1 157 ? -7.192 6.765 25.807 1.00 87.56 157 ALA A CA 1
ATOM 1267 C C . ALA A 1 157 ? -7.035 5.377 25.159 1.00 87.56 157 ALA A C 1
ATOM 1269 O O . ALA A 1 157 ? -6.188 5.205 24.287 1.00 87.56 157 ALA A O 1
ATOM 1270 N N . VAL A 1 158 ? -7.883 4.404 25.521 1.00 89.69 158 VAL A N 1
ATOM 1271 C CA . VAL A 1 158 ? -7.912 3.088 24.856 1.00 89.69 158 VAL A CA 1
ATOM 1272 C C . VAL A 1 158 ? -8.333 3.229 23.392 1.00 89.69 158 VAL A C 1
ATOM 1274 O O . VAL A 1 158 ? -7.675 2.673 22.518 1.00 89.69 158 VAL A O 1
ATOM 1277 N N . MET A 1 159 ? -9.383 4.002 23.100 1.00 90.44 159 MET A N 1
ATOM 1278 C CA . MET A 1 159 ? -9.814 4.277 21.726 1.00 90.44 159 MET A CA 1
ATOM 1279 C C . MET A 1 159 ? -8.693 4.926 20.903 1.00 90.44 159 MET A C 1
ATOM 1281 O O . MET A 1 159 ? -8.436 4.488 19.785 1.00 90.44 159 MET A O 1
ATOM 1285 N N . GLN A 1 160 ? -8.005 5.930 21.460 1.00 88.50 160 GLN A N 1
ATOM 1286 C CA . GLN A 1 160 ? -6.850 6.578 20.827 1.00 88.50 160 GLN A CA 1
ATOM 1287 C C . GLN A 1 160 ? -5.755 5.561 20.506 1.00 88.50 160 GLN A C 1
ATOM 1289 O O . GLN A 1 160 ? -5.282 5.510 19.378 1.00 88.50 160 GLN A O 1
ATOM 1294 N N . LEU A 1 161 ? -5.402 4.705 21.461 1.00 88.88 161 LEU A N 1
ATOM 1295 C CA . LEU A 1 161 ? -4.371 3.690 21.270 1.00 88.88 161 LEU A CA 1
ATOM 1296 C C . LEU A 1 161 ? -4.747 2.671 20.180 1.00 88.88 161 LEU A C 1
ATOM 1298 O O . LEU A 1 161 ? -3.931 2.366 19.314 1.00 88.88 161 LEU A O 1
ATOM 1302 N N . VAL A 1 162 ? -5.994 2.190 20.165 1.00 90.88 162 VAL A N 1
ATOM 1303 C CA . VAL A 1 162 ? -6.476 1.243 19.144 1.00 90.88 162 VAL A CA 1
ATOM 1304 C C . VAL A 1 162 ? -6.508 1.883 17.753 1.00 90.88 162 VAL A C 1
ATOM 1306 O O . VAL A 1 162 ? -6.058 1.265 16.788 1.00 90.88 162 VAL A O 1
ATOM 1309 N N . LEU A 1 163 ? -7.014 3.116 17.634 1.00 91.19 163 LEU A N 1
ATOM 1310 C CA . LEU A 1 163 ? -7.041 3.836 16.359 1.00 91.19 163 LEU A CA 1
ATOM 1311 C C . LEU A 1 163 ? -5.626 4.152 15.868 1.00 91.19 163 LEU A C 1
ATOM 1313 O O . LEU A 1 163 ? -5.342 3.927 14.697 1.00 91.19 163 LEU A O 1
ATOM 1317 N N . GLY A 1 164 ? -4.735 4.588 16.761 1.00 88.25 164 GLY A N 1
ATOM 1318 C CA . GLY A 1 164 ? -3.335 4.862 16.446 1.00 88.25 164 GLY A CA 1
ATOM 1319 C C . GLY A 1 164 ? -2.571 3.624 15.976 1.00 88.25 164 GLY A C 1
ATOM 1320 O O . GLY A 1 164 ? -1.807 3.711 15.019 1.00 88.25 164 GLY A O 1
ATOM 1321 N N . ALA A 1 165 ? -2.811 2.460 16.585 1.00 88.88 165 ALA A N 1
ATOM 1322 C CA . ALA A 1 165 ? -2.228 1.200 16.126 1.00 88.88 165 ALA A CA 1
ATOM 1323 C C . ALA A 1 165 ? -2.752 0.799 14.734 1.00 88.88 165 ALA A C 1
ATOM 1325 O O . ALA A 1 165 ? -1.988 0.341 13.888 1.00 88.88 165 ALA A O 1
ATOM 1326 N N . ALA A 1 166 ? -4.044 1.012 14.464 1.00 90.56 166 ALA A N 1
ATOM 1327 C CA . ALA A 1 166 ? -4.646 0.696 13.170 1.00 90.56 166 ALA A CA 1
ATOM 1328 C C . ALA A 1 166 ? -4.169 1.629 12.040 1.00 90.56 166 ALA A C 1
ATOM 1330 O O . ALA A 1 166 ? -3.953 1.169 10.919 1.00 90.56 166 ALA A O 1
ATOM 1331 N N . THR A 1 167 ? -3.976 2.923 12.311 1.00 90.75 167 THR A N 1
ATOM 1332 C CA . THR A 1 167 ? -3.448 3.880 11.321 1.00 90.75 167 THR A CA 1
ATOM 1333 C C . THR A 1 167 ? -1.932 3.801 11.180 1.00 90.75 167 THR A C 1
ATOM 1335 O O . THR A 1 167 ? -1.402 4.032 10.098 1.00 90.75 167 THR A O 1
ATOM 1338 N N . GLY A 1 168 ? -1.219 3.417 12.240 1.00 88.88 168 GLY A N 1
ATOM 1339 C CA . GLY A 1 168 ? 0.242 3.335 12.261 1.00 88.88 168 GLY A CA 1
ATOM 1340 C C . GLY A 1 168 ? 0.847 2.282 11.331 1.00 88.88 168 GLY A C 1
ATOM 1341 O O . GLY A 1 168 ? 2.042 2.350 11.041 1.00 88.88 168 GLY A O 1
ATOM 1342 N N . PHE A 1 169 ? 0.045 1.340 10.824 1.00 90.62 169 PHE A N 1
ATOM 1343 C CA . PHE A 1 169 ? 0.536 0.210 10.036 1.00 90.62 169 PHE A CA 1
ATOM 1344 C C . PHE A 1 169 ? 1.291 0.620 8.757 1.00 90.62 169 PHE A C 1
ATOM 1346 O O . PHE A 1 169 ? 2.219 -0.068 8.343 1.00 90.62 169 PHE A O 1
ATOM 1353 N N . PHE A 1 170 ? 0.961 1.770 8.160 1.00 91.12 170 PHE A N 1
ATOM 1354 C CA . PHE A 1 170 ? 1.662 2.315 6.985 1.00 91.12 170 PHE A CA 1
ATOM 1355 C C . PHE A 1 170 ? 3.165 2.550 7.216 1.00 91.12 170 PHE A C 1
ATOM 1357 O O . PHE A 1 170 ? 3.963 2.468 6.280 1.00 91.12 170 PHE A O 1
ATOM 1364 N N . ILE A 1 171 ? 3.545 2.837 8.463 1.00 90.19 171 ILE A N 1
ATOM 1365 C CA . ILE A 1 171 ? 4.912 3.180 8.881 1.00 90.19 171 ILE A CA 1
ATOM 1366 C C . ILE A 1 171 ? 5.514 2.059 9.740 1.00 90.19 171 ILE A C 1
ATOM 1368 O O . ILE A 1 171 ? 6.729 1.988 9.937 1.00 90.19 171 ILE A O 1
ATOM 1372 N N . GLU A 1 172 ? 4.675 1.169 10.272 1.00 86.12 172 GLU A N 1
ATOM 1373 C CA . GLU A 1 172 ? 5.120 0.069 11.110 1.00 86.12 172 GLU A CA 1
ATOM 1374 C C . GLU A 1 172 ? 6.095 -0.834 10.353 1.00 86.12 172 GLU A C 1
ATOM 1376 O O . GLU A 1 172 ? 5.830 -1.318 9.256 1.00 86.12 172 GLU A O 1
ATOM 1381 N N . LYS A 1 173 ? 7.238 -1.078 10.991 1.00 84.69 173 LYS A N 1
ATOM 1382 C CA . LYS A 1 173 ? 8.304 -1.950 10.508 1.00 84.69 173 LYS A CA 1
ATOM 1383 C C . LYS A 1 173 ? 7.880 -3.413 10.611 1.00 84.69 173 LYS A C 1
ATOM 1385 O O . LYS A 1 173 ? 8.248 -4.105 11.557 1.00 84.69 173 LYS A O 1
ATOM 1390 N N . CYS A 1 174 ? 7.058 -3.844 9.663 1.00 77.69 174 CYS A N 1
ATOM 1391 C CA . CYS A 1 174 ? 6.354 -5.118 9.707 1.00 77.69 174 CYS A CA 1
ATOM 1392 C C . CYS A 1 174 ? 7.055 -6.245 8.940 1.00 77.69 174 CYS A C 1
ATOM 1394 O O . CYS A 1 174 ? 6.698 -7.405 9.142 1.00 77.69 174 CYS A O 1
ATOM 1396 N N . VAL A 1 175 ? 8.060 -5.942 8.105 1.00 78.31 175 VAL A N 1
ATOM 1397 C CA . VAL A 1 175 ? 8.797 -6.970 7.352 1.00 78.31 175 VAL A CA 1
ATOM 1398 C C . VAL A 1 175 ? 10.293 -6.852 7.542 1.00 78.31 175 VAL A C 1
ATOM 1400 O O . VAL A 1 175 ? 10.840 -5.755 7.478 1.00 78.31 175 VAL A O 1
ATOM 1403 N N . GLN A 1 176 ? 10.933 -8.000 7.760 1.00 78.62 176 GLN A N 1
ATOM 1404 C CA . GLN A 1 176 ? 12.378 -8.147 7.831 1.00 78.62 176 GLN A CA 1
ATOM 1405 C C . GLN A 1 176 ? 12.922 -8.614 6.480 1.00 78.62 176 GLN A C 1
ATOM 1407 O O . GLN A 1 176 ? 12.501 -9.654 5.975 1.00 78.62 176 GLN A O 1
ATOM 1412 N N . LEU A 1 177 ? 13.872 -7.876 5.920 1.00 78.94 177 LEU A N 1
ATOM 1413 C CA . LEU A 1 177 ? 14.546 -8.230 4.672 1.00 78.94 177 LEU A CA 1
ATOM 1414 C C . LEU A 1 177 ? 15.770 -9.119 4.926 1.00 78.94 177 LEU A C 1
ATOM 1416 O O . LEU A 1 177 ? 16.186 -9.324 6.070 1.00 78.94 177 LEU A O 1
ATOM 1420 N N . ALA A 1 178 ? 16.368 -9.649 3.854 1.00 76.94 178 ALA A N 1
ATOM 1421 C CA . ALA A 1 178 ? 17.552 -10.507 3.949 1.00 76.94 178 ALA A CA 1
ATOM 1422 C C . ALA A 1 178 ? 18.766 -9.821 4.599 1.00 76.94 178 ALA A C 1
ATOM 1424 O O . ALA A 1 178 ? 19.565 -10.474 5.265 1.00 76.94 178 ALA A O 1
ATOM 1425 N N . ASP A 1 179 ? 18.884 -8.503 4.449 1.00 76.50 179 ASP A N 1
ATOM 1426 C CA . ASP A 1 179 ? 19.943 -7.695 5.062 1.00 76.50 179 ASP A CA 1
ATOM 1427 C C . ASP A 1 179 ? 19.733 -7.449 6.572 1.00 76.50 179 ASP A C 1
ATOM 1429 O O . ASP A 1 179 ? 20.552 -6.801 7.227 1.00 76.50 179 ASP A O 1
ATOM 1433 N N . GLY A 1 180 ? 18.642 -7.974 7.141 1.00 77.88 180 GLY A N 1
ATOM 1434 C CA . GLY A 1 180 ? 18.267 -7.817 8.541 1.00 77.88 180 GLY A CA 1
ATOM 1435 C C . GLY A 1 180 ? 17.591 -6.483 8.862 1.00 77.88 180 GLY A C 1
ATOM 1436 O O . GLY A 1 180 ? 17.233 -6.260 10.023 1.00 77.88 180 GLY A O 1
ATOM 1437 N N . THR A 1 181 ? 17.392 -5.606 7.874 1.00 84.81 181 THR A N 1
ATOM 1438 C CA . THR A 1 181 ? 16.641 -4.363 8.053 1.00 84.81 181 THR A CA 1
ATOM 1439 C C . THR A 1 181 ? 15.145 -4.645 8.118 1.00 84.81 181 THR A C 1
ATOM 1441 O O . THR A 1 181 ? 14.647 -5.626 7.566 1.00 84.81 181 THR A O 1
ATOM 1444 N N . PHE A 1 182 ? 14.422 -3.782 8.834 1.00 84.94 182 PHE A N 1
ATOM 1445 C CA . PHE A 1 182 ? 12.968 -3.833 8.876 1.00 84.94 182 PHE A CA 1
ATOM 1446 C C . PHE A 1 182 ? 12.377 -2.611 8.189 1.00 84.94 182 PHE A C 1
ATOM 1448 O O . PHE A 1 182 ? 12.745 -1.484 8.548 1.00 84.94 182 PHE A O 1
ATOM 1455 N N . LYS A 1 183 ? 11.424 -2.852 7.286 1.00 89.25 183 LYS A N 1
ATOM 1456 C CA . LYS A 1 183 ? 10.732 -1.823 6.505 1.00 89.25 183 LYS A CA 1
ATOM 1457 C C . LYS A 1 183 ? 9.229 -1.862 6.730 1.00 89.25 183 LYS A C 1
ATOM 1459 O O . LYS A 1 183 ? 8.656 -2.911 7.035 1.00 89.25 183 LYS A O 1
ATOM 1464 N N . GLY A 1 184 ? 8.615 -0.690 6.609 1.00 90.88 184 GLY A N 1
ATOM 1465 C CA . GLY A 1 184 ? 7.163 -0.543 6.563 1.00 90.88 184 GLY A CA 1
ATOM 1466 C C . GLY A 1 184 ? 6.644 -0.403 5.130 1.00 90.88 184 GLY A C 1
ATOM 1467 O O . GLY A 1 184 ? 7.440 -0.193 4.211 1.00 90.88 184 GLY A O 1
ATOM 1468 N N . PRO A 1 185 ? 5.318 -0.480 4.927 1.00 93.50 185 PRO A N 1
ATOM 1469 C CA . PRO A 1 185 ? 4.701 -0.358 3.609 1.00 93.50 185 PRO A CA 1
ATOM 1470 C C . PRO A 1 185 ? 5.138 0.887 2.827 1.00 93.50 185 PRO A C 1
ATOM 1472 O O . PRO A 1 185 ? 5.582 0.756 1.692 1.00 93.50 185 PRO A O 1
ATOM 1475 N N . LEU A 1 186 ? 5.103 2.084 3.423 1.00 95.75 186 LEU A N 1
ATOM 1476 C CA . LEU A 1 186 ? 5.484 3.308 2.698 1.00 95.75 186 LEU A CA 1
ATOM 1477 C C . LEU A 1 186 ? 6.957 3.316 2.263 1.00 95.75 186 LEU A C 1
ATOM 1479 O O . LEU A 1 186 ? 7.287 3.826 1.195 1.00 95.75 186 LEU A O 1
ATOM 1483 N N . GLU A 1 187 ? 7.846 2.719 3.061 1.00 95.31 187 GLU A N 1
ATOM 1484 C CA . GLU A 1 187 ? 9.268 2.610 2.722 1.00 95.31 187 GLU A CA 1
ATOM 1485 C C . GLU A 1 187 ? 9.483 1.672 1.528 1.00 95.31 187 GLU A C 1
ATOM 1487 O O . GLU A 1 187 ? 10.227 2.018 0.614 1.00 95.31 187 GLU A O 1
ATOM 1492 N N . VAL A 1 188 ? 8.771 0.540 1.496 1.00 94.94 188 VAL A N 1
ATOM 1493 C CA . VAL A 1 188 ? 8.790 -0.415 0.375 1.00 94.94 188 VAL A CA 1
ATOM 1494 C C . VAL A 1 188 ? 8.382 0.260 -0.934 1.00 94.94 188 VAL A C 1
ATOM 1496 O O . VAL A 1 188 ? 9.087 0.153 -1.937 1.00 94.94 188 VAL A O 1
ATOM 1499 N N . PHE A 1 189 ? 7.278 1.007 -0.929 1.00 97.44 189 PHE A N 1
ATOM 1500 C CA . PHE A 1 189 ? 6.824 1.720 -2.124 1.00 97.44 189 PHE A CA 1
ATOM 1501 C C . PHE A 1 189 ? 7.807 2.817 -2.550 1.00 97.44 189 PHE A C 1
ATOM 1503 O O . PHE A 1 189 ? 8.075 2.969 -3.738 1.00 97.44 189 PHE A O 1
ATOM 1510 N N . ARG A 1 190 ? 8.386 3.560 -1.597 1.00 97.12 190 ARG A N 1
ATOM 1511 C CA . ARG A 1 190 ? 9.372 4.609 -1.899 1.00 97.12 190 ARG A CA 1
ATOM 1512 C C . ARG A 1 190 ? 10.628 4.036 -2.550 1.00 97.12 190 ARG A C 1
ATOM 1514 O O . ARG A 1 190 ? 11.186 4.647 -3.456 1.00 97.12 190 ARG A O 1
ATOM 1521 N N . GLU A 1 191 ? 11.076 2.873 -2.095 1.00 95.62 191 GLU A N 1
ATOM 1522 C CA . GLU A 1 191 ? 12.208 2.185 -2.712 1.00 95.62 191 GLU A CA 1
ATOM 1523 C C . GLU A 1 191 ? 11.854 1.600 -4.071 1.00 95.62 191 GLU A C 1
ATOM 1525 O O . GLU A 1 191 ? 12.614 1.803 -5.008 1.00 95.62 191 GLU A O 1
ATOM 1530 N N . SER A 1 192 ? 10.657 1.036 -4.226 1.00 96.69 192 SER A N 1
ATOM 1531 C CA . SER A 1 192 ? 10.181 0.551 -5.527 1.00 96.69 192 SER A CA 1
ATOM 1532 C C . SER A 1 192 ? 10.151 1.670 -6.585 1.00 96.69 192 SER A C 1
ATOM 1534 O O . SER A 1 192 ? 10.597 1.468 -7.712 1.00 96.69 192 SER A O 1
ATOM 1536 N N . ILE A 1 193 ? 9.692 2.881 -6.228 1.00 97.69 193 ILE A N 1
ATOM 1537 C CA . ILE A 1 193 ? 9.747 4.056 -7.124 1.00 97.69 193 ILE A CA 1
ATOM 1538 C C . ILE A 1 193 ? 11.199 4.400 -7.466 1.00 97.69 193 ILE A C 1
ATOM 1540 O O . ILE A 1 193 ? 11.536 4.606 -8.633 1.00 97.69 193 ILE A O 1
ATOM 1544 N N . ARG A 1 194 ? 12.067 4.451 -6.449 1.00 97.06 194 ARG A N 1
ATOM 1545 C CA . ARG A 1 194 ? 13.487 4.766 -6.623 1.00 97.06 194 ARG A CA 1
ATOM 1546 C C . ARG A 1 194 ? 14.184 3.767 -7.542 1.00 97.06 194 ARG A C 1
ATOM 1548 O O . ARG A 1 194 ? 15.008 4.183 -8.352 1.00 97.06 194 ARG A O 1
ATOM 1555 N N . ASP A 1 195 ? 13.871 2.484 -7.432 1.00 95.69 195 ASP A N 1
ATOM 1556 C CA . ASP A 1 195 ? 14.478 1.437 -8.250 1.00 95.69 195 ASP A CA 1
ATOM 1557 C C . ASP A 1 195 ? 14.071 1.577 -9.718 1.00 95.69 195 ASP A C 1
ATOM 1559 O O . ASP A 1 195 ? 14.933 1.531 -10.602 1.00 95.69 195 ASP A O 1
ATOM 1563 N N . VAL A 1 196 ? 12.794 1.871 -9.986 1.00 96.19 196 VAL A N 1
ATOM 1564 C CA . VAL A 1 196 ? 12.324 2.173 -11.344 1.00 96.19 196 VAL A CA 1
ATOM 1565 C C . VAL A 1 196 ? 12.991 3.434 -11.898 1.00 96.19 196 VAL A C 1
ATOM 1567 O O . VAL A 1 196 ? 13.476 3.415 -13.028 1.00 96.19 196 VAL A O 1
ATOM 1570 N N . ALA A 1 197 ? 13.086 4.507 -11.107 1.00 96.00 197 ALA A N 1
ATOM 1571 C CA . ALA A 1 197 ? 13.745 5.748 -11.520 1.00 96.00 197 ALA A CA 1
ATOM 1572 C C . ALA A 1 197 ? 15.245 5.548 -11.812 1.00 96.00 197 ALA A C 1
ATOM 1574 O O . ALA A 1 197 ? 15.773 6.060 -12.799 1.00 96.00 197 ALA A O 1
ATOM 1575 N N . ASN A 1 198 ? 15.943 4.757 -10.994 1.00 96.12 198 ASN A N 1
ATOM 1576 C CA . ASN A 1 198 ? 17.346 4.423 -11.232 1.00 96.12 198 ASN A CA 1
ATOM 1577 C C . ASN A 1 198 ? 17.515 3.623 -12.528 1.00 96.12 198 ASN A C 1
ATOM 1579 O O . ASN A 1 198 ? 18.401 3.926 -13.330 1.00 96.12 198 ASN A O 1
ATOM 1583 N N . ARG A 1 199 ? 16.654 2.626 -12.757 1.00 93.94 199 ARG A N 1
ATOM 1584 C CA . ARG A 1 199 ? 16.720 1.781 -13.951 1.00 93.94 199 ARG A CA 1
ATOM 1585 C C . ARG A 1 199 ? 16.353 2.544 -15.224 1.00 93.94 199 ARG A C 1
ATOM 1587 O O . ARG A 1 199 ? 17.005 2.351 -16.247 1.00 93.94 199 ARG A O 1
ATOM 1594 N N . GLU A 1 200 ? 15.395 3.467 -15.154 1.00 94.00 200 GLU A N 1
ATOM 1595 C CA . GLU A 1 200 ? 15.119 4.447 -16.215 1.00 94.00 200 GLU A CA 1
ATOM 1596 C C . GLU A 1 200 ? 16.390 5.227 -16.580 1.00 94.00 200 GLU A C 1
ATOM 1598 O O . GLU A 1 200 ? 16.785 5.276 -17.749 1.00 94.00 200 GLU A O 1
ATOM 1603 N N . THR A 1 201 ? 17.095 5.752 -15.577 1.00 93.94 201 THR A N 1
ATOM 1604 C CA . THR A 1 201 ? 18.313 6.536 -15.798 1.00 93.94 201 THR A CA 1
ATOM 1605 C C . THR A 1 201 ? 19.422 5.690 -16.429 1.00 93.94 201 THR A C 1
ATOM 1607 O O . THR A 1 201 ? 20.159 6.173 -17.297 1.00 93.94 201 THR A O 1
ATOM 1610 N N . GLU A 1 202 ? 19.552 4.421 -16.037 1.00 92.81 202 GLU A N 1
ATOM 1611 C CA . GLU A 1 202 ? 20.489 3.478 -16.656 1.00 92.81 202 GLU A CA 1
ATOM 1612 C C . GLU A 1 202 ? 20.158 3.220 -18.132 1.00 92.81 202 GLU A C 1
ATOM 1614 O O . GLU A 1 202 ? 21.057 3.300 -18.981 1.00 92.81 202 GLU A O 1
ATOM 1619 N N . LEU A 1 203 ? 18.884 2.979 -18.464 1.00 89.50 203 LEU A N 1
ATOM 1620 C CA . LEU A 1 203 ? 18.434 2.807 -19.849 1.00 89.50 203 LEU A CA 1
ATOM 1621 C C . LEU A 1 203 ? 18.735 4.048 -20.689 1.00 89.50 203 LEU A C 1
ATOM 1623 O O . LEU A 1 203 ? 19.327 3.940 -21.768 1.00 89.50 203 LEU A O 1
ATOM 1627 N N . PHE A 1 204 ? 18.437 5.238 -20.167 1.00 89.94 204 PHE A N 1
ATOM 1628 C CA . PHE A 1 204 ? 18.728 6.488 -20.861 1.00 89.94 204 PHE A CA 1
ATOM 1629 C C . PHE A 1 204 ? 20.231 6.681 -21.112 1.00 89.94 204 PHE A C 1
ATOM 1631 O O . PHE A 1 204 ? 20.658 7.068 -22.208 1.00 89.94 204 PHE A O 1
ATOM 1638 N N . GLN A 1 205 ? 21.078 6.375 -20.126 1.00 90.75 205 GLN A N 1
ATOM 1639 C CA . GLN A 1 205 ? 22.531 6.458 -20.288 1.00 90.75 205 GLN A CA 1
ATOM 1640 C C . GLN A 1 205 ? 23.058 5.462 -21.325 1.00 90.75 205 GLN A C 1
ATOM 1642 O O . GLN A 1 205 ? 23.927 5.821 -22.134 1.00 90.75 205 GLN A O 1
ATOM 1647 N N . ASN A 1 206 ? 22.530 4.238 -21.330 1.00 88.56 206 ASN A N 1
ATOM 1648 C CA . ASN A 1 206 ? 22.868 3.218 -22.317 1.00 88.56 206 ASN A CA 1
ATOM 1649 C C . ASN A 1 206 ? 22.469 3.672 -23.726 1.00 88.56 206 ASN A C 1
ATOM 1651 O O . ASN A 1 206 ? 23.312 3.672 -24.628 1.00 88.56 206 ASN A O 1
ATOM 1655 N N . PHE A 1 207 ? 21.256 4.204 -23.888 1.00 86.38 207 PHE A N 1
ATOM 1656 C CA . PHE A 1 207 ? 20.793 4.795 -25.141 1.00 86.38 207 PHE A CA 1
ATOM 1657 C C . PHE A 1 207 ? 21.722 5.918 -25.632 1.00 86.38 207 PHE A C 1
ATOM 1659 O O . PHE A 1 207 ? 22.191 5.903 -26.776 1.00 86.38 207 PHE A O 1
ATOM 1666 N N . LEU A 1 208 ? 22.083 6.869 -24.762 1.00 87.94 208 LEU A N 1
ATOM 1667 C CA . LEU A 1 208 ? 23.005 7.954 -25.116 1.00 87.94 208 LEU A CA 1
ATOM 1668 C C . LEU A 1 208 ? 24.393 7.444 -25.521 1.00 87.94 208 LEU A C 1
ATOM 1670 O O . LEU A 1 208 ? 25.040 8.009 -26.415 1.00 87.94 208 LEU A O 1
ATOM 1674 N N . LYS A 1 209 ? 24.890 6.409 -24.842 1.00 88.88 209 LYS A N 1
ATOM 1675 C CA . LYS A 1 209 ? 26.187 5.794 -25.131 1.00 88.88 209 LYS A CA 1
ATOM 1676 C C . LYS A 1 209 ? 26.173 5.124 -26.503 1.00 88.88 209 LYS A C 1
ATOM 1678 O O . LYS A 1 209 ? 27.112 5.338 -27.279 1.00 88.88 209 LYS A O 1
ATOM 1683 N N . ASP A 1 210 ? 25.120 4.388 -26.820 1.00 85.31 210 ASP A N 1
ATOM 1684 C CA . ASP A 1 210 ? 24.965 3.683 -28.090 1.00 85.31 210 ASP A CA 1
ATOM 1685 C C . ASP A 1 210 ? 24.772 4.651 -29.256 1.00 85.31 210 ASP A C 1
ATOM 1687 O O . ASP A 1 210 ? 25.470 4.543 -30.271 1.00 85.31 210 ASP A O 1
ATOM 1691 N N . LEU A 1 211 ? 23.967 5.701 -29.071 1.00 84.25 211 LEU A N 1
ATOM 1692 C CA . LEU A 1 211 ? 23.804 6.771 -30.053 1.00 84.25 211 LEU A CA 1
ATOM 1693 C C . LEU A 1 211 ? 25.148 7.445 -30.381 1.00 84.25 211 LEU A C 1
ATOM 1695 O O . LEU A 1 211 ? 25.497 7.643 -31.550 1.00 84.25 211 LEU A O 1
ATOM 1699 N N . LYS A 1 212 ? 25.958 7.760 -29.360 1.00 87.94 212 LYS A N 1
ATOM 1700 C CA . LYS A 1 212 ? 27.303 8.335 -29.550 1.00 87.94 212 LYS A CA 1
ATOM 1701 C C . LYS A 1 212 ? 28.233 7.381 -30.299 1.00 87.94 212 LYS A C 1
ATOM 1703 O O . LYS A 1 212 ? 29.023 7.834 -31.134 1.00 87.94 212 LYS A O 1
ATOM 1708 N N . GLN A 1 213 ? 28.177 6.083 -30.006 1.00 86.69 213 GLN A N 1
ATOM 1709 C CA . GLN A 1 213 ? 28.971 5.080 -30.716 1.00 86.69 213 GLN A CA 1
ATOM 1710 C C . GLN A 1 213 ? 28.549 4.962 -32.182 1.00 86.69 213 GLN A C 1
ATOM 1712 O O . GLN A 1 213 ? 29.414 4.925 -33.058 1.00 86.69 213 GLN A O 1
ATOM 1717 N N . GLU A 1 214 ? 27.250 4.965 -32.467 1.00 84.12 214 GLU A N 1
ATOM 1718 C CA . GLU A 1 214 ? 26.724 4.886 -33.828 1.00 84.12 214 GLU A CA 1
ATOM 1719 C C . GLU A 1 214 ? 27.101 6.123 -34.654 1.00 84.12 214 GLU A C 1
ATOM 1721 O O . GLU A 1 214 ? 27.586 6.001 -35.781 1.00 84.12 214 GLU A O 1
ATOM 1726 N N . ILE A 1 215 ? 27.011 7.325 -34.074 1.00 84.50 215 ILE A N 1
ATOM 1727 C CA . ILE A 1 215 ? 27.482 8.559 -34.724 1.00 84.50 215 ILE A CA 1
ATOM 1728 C C . ILE A 1 215 ? 28.978 8.460 -35.067 1.00 84.50 215 ILE A C 1
ATOM 1730 O O . ILE A 1 215 ? 29.382 8.823 -36.176 1.00 84.50 215 ILE A O 1
ATOM 1734 N N . LYS A 1 216 ? 29.812 7.943 -34.152 1.00 86.19 216 LYS A N 1
ATOM 1735 C CA . LYS A 1 216 ? 31.248 7.723 -34.409 1.00 86.19 216 LYS A CA 1
ATOM 1736 C C . LYS A 1 216 ? 31.478 6.707 -35.533 1.00 86.19 216 LYS A C 1
ATOM 1738 O O . LYS A 1 216 ? 32.278 6.979 -36.429 1.00 86.19 216 LYS A O 1
ATOM 1743 N N . LYS A 1 217 ? 30.758 5.577 -35.532 1.00 84.88 217 LYS A N 1
ATOM 1744 C CA . LYS A 1 217 ? 30.830 4.551 -36.591 1.00 84.88 217 LYS A CA 1
ATOM 1745 C C . LYS A 1 217 ? 30.461 5.132 -37.957 1.00 84.88 217 LYS A C 1
ATOM 1747 O O . LYS A 1 217 ? 31.173 4.892 -38.933 1.00 84.88 217 LYS A O 1
ATOM 1752 N N . ARG A 1 218 ? 29.397 5.940 -38.031 1.00 80.44 218 ARG A N 1
ATOM 1753 C CA . ARG A 1 218 ? 28.969 6.609 -39.271 1.00 80.44 218 ARG A CA 1
ATOM 1754 C C . ARG A 1 218 ? 30.012 7.594 -39.788 1.00 80.44 218 ARG A C 1
ATOM 1756 O O . ARG A 1 218 ? 30.333 7.538 -40.970 1.00 80.44 218 ARG A O 1
ATOM 1763 N N . LYS A 1 219 ? 30.596 8.430 -38.920 1.00 81.56 219 LYS A N 1
ATOM 1764 C CA . LYS A 1 219 ? 31.685 9.350 -39.303 1.00 81.56 219 LYS A CA 1
ATOM 1765 C C . LYS A 1 219 ? 32.897 8.597 -39.866 1.00 81.56 219 LYS A C 1
ATOM 1767 O O . LYS A 1 219 ? 33.328 8.891 -40.977 1.00 81.56 219 LYS A O 1
ATOM 1772 N N . ALA A 1 220 ? 33.349 7.548 -39.175 1.00 79.25 220 ALA A N 1
ATOM 1773 C CA . ALA A 1 220 ? 34.457 6.708 -39.636 1.00 79.25 220 ALA A CA 1
ATOM 1774 C C . ALA A 1 220 ? 34.152 5.983 -40.964 1.00 79.25 220 ALA A C 1
ATOM 1776 O O . ALA A 1 220 ? 35.046 5.769 -41.784 1.00 79.25 220 ALA A O 1
ATOM 1777 N N . ARG A 1 221 ? 32.891 5.598 -41.208 1.00 75.25 221 ARG A N 1
ATOM 1778 C CA . ARG A 1 221 ? 32.462 5.001 -42.482 1.00 75.25 221 ARG A CA 1
ATOM 1779 C C . ARG A 1 221 ? 32.490 6.023 -43.621 1.00 75.25 221 ARG A C 1
ATOM 1781 O O . ARG A 1 221 ? 32.967 5.685 -44.700 1.00 75.25 221 ARG A O 1
ATOM 1788 N N . THR A 1 222 ? 32.035 7.252 -43.386 1.00 71.19 222 THR A N 1
ATOM 1789 C CA . THR A 1 222 ? 32.063 8.337 -44.382 1.00 71.19 222 THR A CA 1
ATOM 1790 C C . THR A 1 222 ? 33.495 8.704 -44.786 1.00 71.19 222 THR A C 1
ATOM 1792 O O . THR A 1 222 ? 33.770 8.829 -45.976 1.00 71.19 222 THR A O 1
ATOM 1795 N N . GLU A 1 223 ? 34.430 8.768 -43.833 1.00 67.94 223 GLU A N 1
ATOM 1796 C CA . GLU A 1 223 ? 35.860 9.034 -44.093 1.00 67.94 223 GLU A CA 1
ATOM 1797 C C . GLU A 1 223 ? 36.556 7.918 -44.903 1.00 67.94 223 GLU A C 1
ATOM 1799 O O . GLU A 1 223 ? 37.477 8.166 -45.683 1.00 67.94 223 GLU A O 1
ATOM 1804 N N . ARG A 1 224 ? 36.104 6.665 -44.765 1.00 64.38 224 ARG A N 1
ATOM 1805 C CA . ARG A 1 224 ? 36.620 5.526 -45.551 1.00 64.38 224 ARG A CA 1
ATOM 1806 C C . ARG A 1 224 ? 36.052 5.456 -46.971 1.00 64.38 224 ARG A C 1
ATOM 1808 O O . ARG A 1 224 ? 36.666 4.841 -47.838 1.00 64.38 224 ARG A O 1
ATOM 1815 N N . ILE A 1 225 ? 34.883 6.048 -47.219 1.00 61.09 225 ILE A N 1
ATOM 1816 C CA . ILE A 1 225 ? 34.237 6.052 -48.543 1.00 61.09 225 ILE A CA 1
ATOM 1817 C C . ILE A 1 225 ? 34.808 7.171 -49.424 1.00 61.09 225 ILE A C 1
ATOM 1819 O O . ILE A 1 225 ? 34.989 6.963 -50.621 1.00 61.09 225 ILE A O 1
ATOM 1823 N N . SER A 1 226 ? 35.188 8.315 -48.847 1.00 60.09 226 SER A N 1
ATOM 1824 C CA . SER A 1 226 ? 35.868 9.398 -49.578 1.00 60.09 226 SER A CA 1
ATOM 1825 C C . SER A 1 226 ? 37.281 9.036 -50.067 1.00 60.09 226 SER A C 1
ATOM 1827 O O . SER A 1 226 ? 37.842 9.763 -50.881 1.00 60.09 226 SER A O 1
ATOM 1829 N N . SER A 1 227 ? 37.844 7.902 -49.629 1.00 58.78 227 SER A N 1
ATOM 1830 C CA . SER A 1 227 ? 39.184 7.420 -49.999 1.00 58.78 227 SER A CA 1
ATOM 1831 C C . SER A 1 227 ? 39.207 6.199 -50.942 1.00 58.78 227 SER A C 1
ATOM 1833 O O . SER A 1 227 ? 40.286 5.809 -51.388 1.00 58.78 227 SER A O 1
ATOM 1835 N N . ARG A 1 228 ? 38.060 5.598 -51.314 1.00 55.66 228 ARG A N 1
ATOM 1836 C CA . ARG A 1 228 ? 38.001 4.459 -52.263 1.00 55.66 228 ARG A CA 1
ATOM 1837 C C . ARG A 1 228 ? 36.881 4.603 -53.298 1.00 55.66 228 ARG A C 1
ATOM 1839 O O . ARG A 1 228 ? 35.706 4.451 -52.988 1.00 55.66 228 ARG A O 1
ATOM 1846 N N . SER A 1 229 ? 37.272 4.754 -54.565 1.00 52.47 229 SER A N 1
ATOM 1847 C CA . SER A 1 229 ? 36.431 4.469 -55.737 1.00 52.47 229 SER A CA 1
ATOM 1848 C C . SER A 1 229 ? 36.189 2.955 -55.836 1.00 52.47 229 SER A C 1
ATOM 1850 O O . SER A 1 229 ? 37.052 2.217 -56.310 1.00 52.47 229 SER A O 1
ATOM 1852 N N . GLY A 1 230 ? 35.039 2.460 -55.370 1.00 51.38 230 GLY A N 1
ATOM 1853 C CA . GLY A 1 230 ? 34.684 1.042 -55.488 1.00 51.38 230 GLY A CA 1
ATOM 1854 C C . GLY A 1 230 ? 33.251 0.725 -55.049 1.00 51.38 230 GLY A C 1
ATOM 1855 O O . GLY A 1 230 ? 32.775 1.267 -54.060 1.00 51.38 230 GLY A O 1
ATOM 1856 N N . ARG A 1 231 ? 32.590 -0.149 -55.823 1.00 53.25 231 ARG A N 1
ATOM 1857 C CA . ARG A 1 231 ? 31.158 -0.532 -55.822 1.00 53.25 231 ARG A CA 1
ATOM 1858 C C . ARG A 1 231 ? 30.469 -0.665 -54.444 1.00 53.25 231 ARG A C 1
ATOM 1860 O O . ARG A 1 231 ? 31.083 -1.161 -53.501 1.00 53.25 231 ARG A O 1
ATOM 1867 N N . PRO A 1 232 ? 29.159 -0.345 -54.349 1.00 50.34 232 PRO A N 1
ATOM 1868 C CA . PRO A 1 232 ? 28.401 -0.476 -53.109 1.00 50.34 232 PRO A CA 1
ATOM 1869 C C . PRO A 1 232 ? 28.124 -1.953 -52.794 1.00 50.34 232 PRO A C 1
ATOM 1871 O O . PRO A 1 232 ? 27.413 -2.628 -53.534 1.00 50.34 232 PRO A O 1
ATOM 1874 N N . SER A 1 233 ? 28.684 -2.452 -51.689 1.00 53.31 233 SER A N 1
ATOM 1875 C CA . SER A 1 233 ? 28.277 -3.736 -51.105 1.00 53.31 233 SER A CA 1
ATOM 1876 C C . SER A 1 233 ? 26.909 -3.597 -50.430 1.00 53.31 233 SER A C 1
ATOM 1878 O O . SER A 1 233 ? 26.595 -2.547 -49.860 1.00 53.31 233 SER A O 1
ATOM 1880 N N . ILE A 1 234 ? 26.111 -4.660 -50.531 1.00 51.19 234 ILE A N 1
ATOM 1881 C CA . ILE A 1 234 ? 24.737 -4.797 -50.038 1.00 51.19 234 ILE A CA 1
ATOM 1882 C C . ILE A 1 234 ? 24.628 -4.341 -48.575 1.00 51.19 234 ILE A C 1
ATOM 1884 O O . ILE A 1 234 ? 25.473 -4.644 -47.734 1.00 51.19 234 ILE A O 1
ATOM 1888 N N . ARG A 1 235 ? 23.585 -3.547 -48.306 1.00 54.94 235 ARG A N 1
ATOM 1889 C CA . ARG A 1 235 ? 23.270 -2.952 -47.006 1.00 54.94 235 ARG A CA 1
ATOM 1890 C C . ARG A 1 235 ? 22.836 -4.045 -46.027 1.00 54.94 235 ARG A C 1
ATOM 1892 O O . ARG A 1 235 ? 21.665 -4.402 -46.007 1.00 54.94 235 ARG A O 1
ATOM 1899 N N . GLU A 1 236 ? 23.739 -4.515 -45.179 1.00 49.03 236 GLU A N 1
ATOM 1900 C CA . GLU A 1 236 ? 23.312 -5.019 -43.874 1.00 49.03 236 GLU A CA 1
ATOM 1901 C C . GLU A 1 236 ? 22.757 -3.815 -43.105 1.00 49.03 236 GLU A C 1
ATOM 1903 O O . GLU A 1 236 ? 23.480 -2.848 -42.833 1.00 49.03 236 GLU A O 1
ATOM 1908 N N . LEU A 1 237 ? 21.443 -3.814 -42.853 1.00 49.41 237 LEU A N 1
ATOM 1909 C CA . LEU A 1 237 ? 20.881 -2.914 -41.856 1.00 49.41 237 LEU A CA 1
ATOM 1910 C C . LEU A 1 237 ? 21.610 -3.227 -40.545 1.00 49.41 237 LEU A C 1
ATOM 1912 O O . LEU A 1 237 ? 21.673 -4.401 -40.176 1.00 49.41 237 LEU A O 1
ATOM 1916 N N . PRO A 1 238 ? 22.182 -2.231 -39.847 1.00 52.62 238 PRO A N 1
ATOM 1917 C CA . PRO A 1 238 ? 22.648 -2.480 -38.497 1.00 52.62 238 PRO A CA 1
ATOM 1918 C C . PRO A 1 238 ? 21.445 -3.007 -37.712 1.00 52.62 238 PRO A C 1
ATOM 1920 O O . PRO A 1 238 ? 20.389 -2.372 -37.738 1.00 52.62 238 PRO A O 1
ATOM 1923 N N . ASN A 1 239 ? 21.593 -4.170 -37.070 1.00 50.72 239 ASN A N 1
ATOM 1924 C CA . ASN A 1 239 ? 20.681 -4.614 -36.020 1.00 50.72 239 ASN A CA 1
ATOM 1925 C C . ASN A 1 239 ? 20.638 -3.478 -35.003 1.00 50.72 239 ASN A C 1
ATOM 1927 O O . ASN A 1 239 ? 21.576 -3.323 -34.227 1.00 50.72 239 ASN A O 1
ATOM 1931 N N . ASN A 1 240 ? 19.631 -2.616 -35.112 1.00 54.91 240 ASN A N 1
ATOM 1932 C CA . ASN A 1 240 ? 19.465 -1.468 -34.249 1.00 54.91 240 ASN A CA 1
ATOM 1933 C C . ASN A 1 240 ? 18.887 -2.009 -32.935 1.00 54.91 240 ASN A C 1
ATOM 1935 O O . ASN A 1 240 ? 17.718 -2.401 -32.940 1.00 54.91 240 ASN A O 1
ATOM 1939 N N . PRO A 1 241 ? 19.676 -2.091 -31.846 1.00 56.56 241 PRO A N 1
ATOM 1940 C CA . PRO A 1 241 ? 19.215 -2.669 -30.583 1.00 56.56 241 PRO A CA 1
ATOM 1941 C C . PRO A 1 241 ? 18.005 -1.910 -30.020 1.00 56.56 241 PRO A C 1
ATOM 1943 O O . PRO A 1 241 ? 17.195 -2.487 -29.311 1.00 56.56 241 PRO A O 1
ATOM 1946 N N . HIS A 1 242 ? 17.826 -0.652 -30.437 1.00 55.88 242 HIS A N 1
ATOM 1947 C CA . HIS A 1 242 ? 16.741 0.250 -30.047 1.00 55.88 242 HIS A CA 1
ATOM 1948 C C . HIS A 1 242 ? 15.355 -0.094 -30.633 1.00 55.88 242 HIS A C 1
ATOM 1950 O O . HIS A 1 242 ? 14.435 0.700 -30.501 1.00 55.88 242 HIS A O 1
ATOM 1956 N N . TYR A 1 243 ? 15.187 -1.232 -31.321 1.00 58.75 243 TYR A N 1
ATOM 1957 C CA . TYR A 1 243 ? 13.850 -1.765 -31.638 1.00 58.75 243 TYR A CA 1
ATOM 1958 C C . TYR A 1 243 ? 13.301 -2.690 -30.540 1.00 58.75 243 TYR A C 1
ATOM 1960 O O . TYR A 1 243 ? 12.124 -3.044 -30.587 1.00 58.75 243 TYR A O 1
ATOM 1968 N N . ILE A 1 244 ? 14.133 -3.102 -29.578 1.00 66.56 244 ILE A N 1
ATOM 1969 C CA . ILE A 1 244 ? 13.714 -3.931 -28.445 1.00 66.56 244 ILE A CA 1
ATOM 1970 C C . ILE A 1 244 ? 13.344 -2.986 -27.301 1.00 66.56 244 ILE A C 1
ATOM 1972 O O . ILE A 1 244 ? 14.190 -2.658 -26.486 1.00 66.56 244 ILE A O 1
ATOM 1976 N N . ILE A 1 245 ? 12.084 -2.550 -27.271 1.00 77.75 245 ILE A N 1
ATOM 1977 C CA . ILE A 1 245 ? 11.521 -1.674 -26.224 1.00 77.75 245 ILE A CA 1
ATOM 1978 C C . ILE A 1 245 ? 10.994 -2.456 -25.006 1.00 77.75 245 ILE A C 1
ATOM 1980 O O . ILE A 1 245 ? 10.117 -1.991 -24.274 1.00 77.75 245 ILE A O 1
ATOM 1984 N N . SER A 1 246 ? 11.419 -3.714 -24.856 1.00 81.56 246 SER A N 1
ATOM 1985 C CA . SER A 1 246 ? 10.885 -4.618 -23.836 1.00 81.56 246 SER A CA 1
ATOM 1986 C C . SER A 1 246 ? 11.203 -4.121 -22.430 1.00 81.56 246 SER A C 1
ATOM 1988 O O . SER A 1 246 ? 10.326 -4.152 -21.576 1.00 81.56 246 SER A O 1
ATOM 1990 N N . GLU A 1 247 ? 12.417 -3.612 -22.204 1.00 85.50 247 GLU A N 1
ATOM 1991 C CA . GLU A 1 247 ? 12.842 -3.142 -20.882 1.00 85.50 247 GLU A CA 1
ATOM 1992 C C . GLU A 1 247 ? 12.102 -1.859 -20.480 1.00 85.50 247 GLU A C 1
ATOM 1994 O O . GLU A 1 247 ? 11.627 -1.744 -19.354 1.00 85.50 247 GLU A O 1
ATOM 1999 N N . GLU A 1 248 ? 11.923 -0.926 -21.413 1.00 88.12 248 GLU A N 1
ATOM 2000 C CA . GLU A 1 248 ? 11.159 0.306 -21.213 1.00 88.12 248 GLU A CA 1
ATOM 2001 C C . GLU A 1 248 ? 9.673 0.009 -20.972 1.00 88.12 248 GLU A C 1
ATOM 2003 O O . GLU A 1 248 ? 9.043 0.624 -20.112 1.00 88.12 248 GLU A O 1
ATOM 2008 N N . THR A 1 249 ? 9.110 -0.962 -21.700 1.00 88.94 249 THR A N 1
ATOM 2009 C CA . THR A 1 249 ? 7.713 -1.386 -21.519 1.00 88.94 249 THR A CA 1
ATOM 2010 C C . THR A 1 249 ? 7.510 -2.060 -20.160 1.00 88.94 249 THR A C 1
ATOM 2012 O O . THR A 1 249 ? 6.510 -1.794 -19.500 1.00 88.94 249 THR A O 1
ATOM 2015 N N . GLU A 1 250 ? 8.458 -2.891 -19.715 1.00 91.88 250 GLU A N 1
ATOM 2016 C CA . GLU A 1 250 ? 8.438 -3.509 -18.383 1.00 91.88 250 GLU A CA 1
ATOM 2017 C C . GLU A 1 250 ? 8.542 -2.460 -17.267 1.00 91.88 250 GLU A C 1
ATOM 2019 O O . GLU A 1 250 ? 7.788 -2.531 -16.299 1.00 91.88 250 GLU A O 1
ATOM 2024 N N . LEU A 1 251 ? 9.420 -1.457 -17.403 1.00 93.19 251 LEU A N 1
ATOM 2025 C CA . LEU A 1 251 ? 9.496 -0.344 -16.447 1.00 93.19 251 LEU A CA 1
ATOM 2026 C C . LEU A 1 251 ? 8.203 0.471 -16.408 1.00 93.19 251 LEU A C 1
ATOM 2028 O O . LEU A 1 251 ? 7.764 0.884 -15.333 1.00 93.19 251 LEU A O 1
ATOM 2032 N N . LEU A 1 252 ? 7.586 0.702 -17.570 1.00 93.94 252 LEU A N 1
ATOM 2033 C CA . LEU A 1 252 ? 6.324 1.427 -17.654 1.00 93.94 252 LEU A CA 1
ATOM 2034 C C . LEU A 1 252 ? 5.180 0.649 -16.991 1.00 93.94 252 LEU A C 1
ATOM 2036 O O . LEU A 1 252 ? 4.324 1.254 -16.351 1.00 93.94 252 LEU A O 1
ATOM 2040 N N . ASP A 1 253 ? 5.157 -0.674 -17.135 1.00 93.44 253 ASP A N 1
ATOM 2041 C CA . ASP A 1 253 ? 4.192 -1.537 -16.452 1.00 93.44 253 ASP A CA 1
ATOM 2042 C C . ASP A 1 253 ? 4.391 -1.476 -14.929 1.00 93.44 253 ASP A C 1
ATOM 2044 O O . ASP A 1 253 ? 3.452 -1.185 -14.191 1.00 93.44 253 ASP A O 1
ATOM 2048 N N . GLN A 1 254 ? 5.641 -1.593 -14.462 1.00 94.69 254 GLN A N 1
ATOM 2049 C CA . GLN A 1 254 ? 5.986 -1.512 -13.038 1.00 94.69 254 GLN A CA 1
ATOM 2050 C C . GLN A 1 254 ? 5.573 -0.183 -12.398 1.00 94.69 254 GLN A C 1
ATOM 2052 O O . GLN A 1 254 ? 4.941 -0.180 -11.343 1.00 94.69 254 GLN A O 1
ATOM 2057 N N . ILE A 1 255 ? 5.893 0.959 -13.017 1.00 96.81 255 ILE A N 1
ATOM 2058 C CA . ILE A 1 255 ? 5.544 2.262 -12.429 1.00 96.81 255 ILE A CA 1
ATOM 2059 C C . ILE A 1 255 ? 4.038 2.527 -12.446 1.00 96.81 255 ILE A C 1
ATOM 2061 O O . ILE A 1 255 ? 3.527 3.232 -11.576 1.00 96.81 255 ILE A O 1
ATOM 2065 N N . ARG A 1 256 ? 3.309 1.956 -13.414 1.00 95.06 256 ARG A N 1
ATOM 2066 C CA . ARG A 1 256 ? 1.845 2.029 -13.452 1.00 95.06 256 ARG A CA 1
ATOM 2067 C C . ARG A 1 256 ? 1.219 1.196 -12.341 1.00 95.06 256 ARG A C 1
ATOM 2069 O O . ARG A 1 256 ? 0.346 1.721 -11.660 1.00 95.06 256 ARG A O 1
ATOM 2076 N N . ASP A 1 257 ? 1.708 -0.022 -12.114 1.00 95.38 257 ASP A N 1
ATOM 2077 C CA . ASP A 1 257 ? 1.288 -0.856 -10.981 1.00 95.38 257 ASP A CA 1
ATOM 2078 C C . ASP A 1 257 ? 1.523 -0.125 -9.645 1.00 95.38 257 ASP A C 1
ATOM 2080 O O . ASP A 1 257 ? 0.615 -0.029 -8.817 1.00 95.38 257 ASP A O 1
ATOM 2084 N N . ILE A 1 258 ? 2.711 0.472 -9.463 1.00 97.38 258 ILE A N 1
ATOM 2085 C CA . ILE A 1 258 ? 3.045 1.285 -8.280 1.00 97.38 258 ILE A CA 1
ATOM 2086 C C . ILE A 1 258 ? 2.065 2.447 -8.111 1.00 97.38 258 ILE A C 1
ATOM 2088 O O . ILE A 1 258 ? 1.536 2.650 -7.019 1.00 97.38 258 ILE A O 1
ATOM 2092 N N . ASN A 1 259 ? 1.811 3.211 -9.172 1.00 97.00 259 ASN A N 1
ATOM 2093 C CA . ASN A 1 259 ? 0.919 4.365 -9.124 1.00 97.00 259 ASN A CA 1
ATOM 2094 C C . ASN A 1 259 ? -0.526 3.961 -8.772 1.00 97.00 259 ASN A C 1
ATOM 2096 O O . ASN A 1 259 ? -1.129 4.562 -7.880 1.00 97.00 259 ASN A O 1
ATOM 2100 N N . ASP A 1 260 ? -1.047 2.903 -9.399 1.00 96.44 260 ASP A N 1
ATOM 2101 C CA . ASP A 1 260 ? -2.383 2.371 -9.121 1.00 96.44 260 ASP A CA 1
ATOM 2102 C C . ASP A 1 260 ? -2.514 1.934 -7.652 1.00 96.44 260 ASP A C 1
ATOM 2104 O O . ASP A 1 260 ? -3.480 2.294 -6.976 1.00 96.44 260 ASP A O 1
ATOM 2108 N N . GLU A 1 261 ? -1.535 1.194 -7.123 1.00 97.88 261 GLU A N 1
ATOM 2109 C CA . GLU A 1 261 ? -1.532 0.750 -5.726 1.00 97.88 261 GLU A CA 1
ATOM 2110 C C . GLU A 1 261 ? -1.390 1.904 -4.726 1.00 97.88 261 GLU A C 1
ATOM 2112 O O . GLU A 1 261 ? -2.063 1.897 -3.690 1.00 97.88 261 GLU A O 1
ATOM 2117 N N . LEU A 1 262 ? -0.605 2.940 -5.039 1.00 98.38 262 LEU A N 1
ATOM 2118 C CA . LEU A 1 262 ? -0.534 4.154 -4.220 1.00 98.38 262 LEU A CA 1
ATOM 2119 C C . LEU A 1 262 ? -1.879 4.878 -4.153 1.00 98.38 262 LEU A C 1
ATOM 2121 O O . LEU A 1 262 ? -2.269 5.343 -3.081 1.00 98.38 262 LEU A O 1
ATOM 2125 N N . HIS A 1 263 ? -2.627 4.930 -5.257 1.00 98.00 263 HIS A N 1
ATOM 2126 C CA . HIS A 1 263 ? -3.987 5.467 -5.247 1.00 98.00 263 HIS A CA 1
ATOM 2127 C C . HIS A 1 263 ? -4.943 4.627 -4.387 1.00 98.00 263 HIS A C 1
ATOM 2129 O O . HIS A 1 263 ? -5.799 5.197 -3.702 1.00 98.00 263 HIS A O 1
ATOM 2135 N N . MET A 1 264 ? -4.779 3.299 -4.354 1.00 97.81 264 MET A N 1
ATOM 2136 C CA . MET A 1 264 ? -5.554 2.436 -3.452 1.00 97.81 264 MET A CA 1
ATOM 2137 C C . MET A 1 264 ? -5.238 2.718 -1.981 1.00 97.81 264 MET A C 1
ATOM 2139 O O . MET A 1 264 ? -6.149 2.878 -1.166 1.00 97.81 264 MET A O 1
ATOM 2143 N N . LEU A 1 265 ? -3.952 2.841 -1.648 1.00 98.12 265 LEU A N 1
ATOM 2144 C CA . LEU A 1 265 ? -3.490 3.194 -0.305 1.00 98.12 265 LEU A CA 1
ATOM 2145 C C . LEU A 1 265 ? -3.951 4.595 0.119 1.00 98.12 265 LEU A C 1
ATOM 2147 O O . LEU A 1 265 ? -4.348 4.787 1.268 1.00 98.12 265 LEU A O 1
ATOM 2151 N N . ARG A 1 266 ? -3.954 5.560 -0.807 1.00 98.12 266 ARG A N 1
ATOM 2152 C CA . ARG A 1 266 ? -4.462 6.918 -0.570 1.00 98.12 266 ARG A CA 1
ATOM 2153 C C . ARG A 1 266 ? -5.948 6.898 -0.238 1.00 98.12 266 ARG A C 1
ATOM 2155 O O . ARG A 1 266 ? -6.344 7.491 0.758 1.00 98.12 266 ARG A O 1
ATOM 2162 N N . SER A 1 267 ? -6.757 6.185 -1.021 1.00 97.81 267 SER A N 1
ATOM 2163 C CA . SER A 1 267 ? -8.196 6.065 -0.752 1.00 97.81 267 SER A CA 1
ATOM 2164 C C . SER A 1 267 ? -8.473 5.410 0.604 1.00 97.81 267 SER A C 1
ATOM 2166 O O . SER A 1 267 ? -9.380 5.837 1.314 1.00 97.81 267 SER A O 1
ATOM 2168 N N . LEU A 1 268 ? -7.654 4.434 1.011 1.00 97.62 268 LEU A N 1
ATOM 2169 C CA . LEU A 1 268 ? -7.724 3.862 2.356 1.00 97.62 268 LEU A CA 1
ATOM 2170 C C . LEU A 1 268 ? -7.416 4.903 3.446 1.00 97.62 268 LEU A C 1
ATOM 2172 O O . LEU A 1 268 ? -8.117 4.954 4.456 1.00 97.62 268 LEU A O 1
ATOM 2176 N N . ALA A 1 269 ? -6.385 5.732 3.257 1.00 97.25 269 ALA A N 1
ATOM 2177 C CA . ALA A 1 269 ? -6.036 6.798 4.196 1.00 97.25 269 ALA A CA 1
ATOM 2178 C C . ALA A 1 269 ? -7.136 7.876 4.293 1.00 97.25 269 ALA A C 1
ATOM 2180 O O . ALA A 1 269 ? -7.430 8.350 5.389 1.00 97.25 269 ALA A O 1
ATOM 2181 N N . GLU A 1 270 ? -7.798 8.211 3.182 1.00 96.75 270 GLU A N 1
ATOM 2182 C CA . GLU A 1 270 ? -8.952 9.123 3.152 1.00 96.75 270 GLU A CA 1
ATOM 2183 C C . GLU A 1 270 ? -10.145 8.548 3.941 1.00 96.75 270 GLU A C 1
ATOM 2185 O O . GLU A 1 270 ? -10.733 9.231 4.783 1.00 96.75 270 GLU A O 1
ATOM 2190 N N . ASP A 1 271 ? -10.460 7.262 3.760 1.00 96.44 271 ASP A N 1
ATOM 2191 C CA . ASP A 1 271 ? -11.512 6.592 4.535 1.00 96.44 271 ASP A CA 1
ATOM 2192 C C . ASP A 1 271 ? -11.185 6.544 6.040 1.00 96.44 271 ASP A C 1
ATOM 2194 O O . ASP A 1 271 ? -12.074 6.685 6.892 1.00 96.44 271 ASP A O 1
ATOM 2198 N N . GLN A 1 272 ? -9.908 6.364 6.392 1.00 95.12 272 GLN A N 1
ATOM 2199 C CA . GLN A 1 272 ? -9.440 6.460 7.775 1.00 95.12 272 GLN A CA 1
ATOM 2200 C C . GLN A 1 272 ? -9.599 7.875 8.329 1.00 95.12 272 GLN A C 1
ATOM 2202 O O . GLN A 1 272 ? -10.066 8.029 9.457 1.00 95.12 272 GLN A O 1
ATOM 2207 N N . GLU A 1 273 ? -9.259 8.899 7.545 1.00 93.88 273 GLU A N 1
ATOM 2208 C CA . GLU A 1 273 ? -9.384 10.307 7.925 1.00 93.88 273 GLU A CA 1
ATOM 2209 C C . GLU A 1 273 ? -10.835 10.685 8.246 1.00 93.88 273 GLU A C 1
ATOM 2211 O O . GLU A 1 273 ? -11.088 11.382 9.232 1.00 93.88 273 GLU A O 1
ATOM 2216 N N . ILE A 1 274 ? -11.809 10.171 7.489 1.00 93.38 274 ILE A N 1
ATOM 2217 C CA . ILE A 1 274 ? -13.235 10.394 7.768 1.00 93.38 274 ILE A CA 1
ATOM 2218 C C . ILE A 1 274 ? -13.600 9.888 9.168 1.00 93.38 274 ILE A C 1
ATOM 2220 O O . ILE A 1 274 ? -14.208 10.622 9.953 1.00 93.38 274 ILE A O 1
ATOM 2224 N N . VAL A 1 275 ? -13.222 8.650 9.507 1.00 91.69 275 VAL A N 1
ATOM 2225 C CA . VAL A 1 275 ? -13.521 8.075 10.829 1.00 91.69 275 VAL A CA 1
ATOM 2226 C C . VAL A 1 275 ? -12.736 8.789 11.927 1.00 91.69 275 VAL A C 1
ATOM 2228 O O . VAL A 1 275 ? -13.266 9.029 13.009 1.00 91.69 275 VAL A O 1
ATOM 2231 N N . TRP A 1 276 ? -11.494 9.173 11.644 1.00 90.69 276 TRP A N 1
ATOM 2232 C CA . TRP A 1 276 ? -10.630 9.893 12.570 1.00 90.69 276 TRP A CA 1
ATOM 2233 C C . TRP A 1 276 ? -11.212 11.252 12.960 1.00 90.69 276 TRP A C 1
ATOM 2235 O O . TRP A 1 276 ? -11.339 11.565 14.143 1.00 90.69 276 TRP A O 1
ATOM 2245 N N . ASN A 1 277 ? -11.641 12.035 11.970 1.00 90.12 277 ASN A N 1
ATOM 2246 C CA . ASN A 1 277 ? -12.260 13.338 12.187 1.00 90.12 277 ASN A CA 1
ATOM 2247 C C . ASN A 1 277 ? -13.570 13.225 12.971 1.00 90.12 277 ASN A C 1
ATOM 2249 O O . ASN A 1 277 ? -13.863 14.083 13.799 1.00 90.12 277 ASN A O 1
ATOM 2253 N N . GLN A 1 278 ? -14.339 12.153 12.760 1.00 88.88 278 GLN A N 1
ATOM 2254 C CA . GLN A 1 278 ? -15.534 11.871 13.557 1.00 88.88 278 GLN A CA 1
ATOM 2255 C C . GLN A 1 278 ? -15.185 11.490 15.002 1.00 88.88 278 GLN A C 1
ATOM 2257 O O . GLN A 1 278 ? -15.817 11.986 15.932 1.00 88.88 278 GLN A O 1
ATOM 2262 N N . ALA A 1 279 ? -14.176 10.637 15.199 1.00 85.88 279 ALA A N 1
ATOM 2263 C CA . ALA A 1 279 ? -13.774 10.144 16.515 1.00 85.88 279 ALA A CA 1
ATOM 2264 C C . ALA A 1 279 ? -13.140 11.230 17.400 1.00 85.88 279 ALA A C 1
ATOM 2266 O O . ALA A 1 279 ? -13.283 11.189 18.621 1.00 85.88 279 ALA A O 1
ATOM 2267 N N . PHE A 1 280 ? -12.453 12.201 16.794 1.00 85.19 280 PHE A N 1
ATOM 2268 C CA . PHE A 1 280 ? -11.709 13.246 17.504 1.00 85.19 280 PHE A CA 1
ATOM 2269 C C . PHE A 1 280 ? -12.263 14.657 17.299 1.00 85.19 280 PHE A C 1
ATOM 2271 O O . PHE A 1 280 ? -11.579 15.635 17.608 1.00 85.19 280 PHE A O 1
ATOM 2278 N N . ALA A 1 281 ? -13.500 14.788 16.813 1.00 81.31 281 ALA A N 1
ATOM 2279 C CA . ALA A 1 281 ? -14.155 16.081 16.658 1.00 81.31 281 ALA A CA 1
ATOM 2280 C C . ALA A 1 281 ? -14.133 16.868 17.986 1.00 81.31 281 ALA A C 1
ATOM 2282 O O . ALA A 1 281 ? -14.759 16.476 18.969 1.00 81.31 281 ALA A O 1
ATOM 2283 N N . GLY A 1 282 ? -13.397 17.985 18.013 1.00 69.69 282 GLY A N 1
ATOM 2284 C CA . GLY A 1 282 ? -13.270 18.845 19.195 1.00 69.69 282 GLY A CA 1
ATOM 2285 C C . GLY A 1 282 ? -12.234 18.404 20.240 1.00 69.69 282 GLY A C 1
ATOM 2286 O O . GLY A 1 282 ? -12.227 18.967 21.333 1.00 69.69 282 GLY A O 1
ATOM 2287 N N . MET A 1 283 ? -11.359 17.436 19.935 1.00 71.25 283 MET A N 1
ATOM 2288 C CA . MET A 1 283 ? -10.240 17.030 20.799 1.00 71.25 283 MET A CA 1
ATOM 2289 C C . MET A 1 283 ? -8.888 17.485 20.229 1.00 71.25 283 MET A C 1
ATOM 2291 O O . MET A 1 283 ? -8.648 17.383 19.028 1.00 71.25 283 MET A O 1
ATOM 2295 N N . GLU A 1 284 ? -7.965 17.926 21.092 1.00 62.38 284 GLU A N 1
ATOM 2296 C CA . GLU A 1 284 ? -6.567 18.137 20.695 1.00 62.38 284 GLU A CA 1
ATOM 2297 C C . GLU A 1 284 ? -5.865 16.782 20.514 1.00 62.38 284 GLU A C 1
ATOM 2299 O O . GLU A 1 284 ? -5.653 16.027 21.466 1.00 62.38 284 GLU A O 1
ATOM 2304 N N . THR A 1 285 ? -5.511 16.463 19.270 1.00 63.59 285 THR A N 1
ATOM 2305 C CA . THR A 1 285 ? -4.815 15.224 18.877 1.00 63.59 285 THR A CA 1
ATOM 2306 C C . THR A 1 285 ? -3.296 15.396 18.768 1.00 63.59 285 THR A C 1
ATOM 2308 O O . THR A 1 285 ? -2.573 14.427 18.530 1.00 63.59 285 THR A O 1
ATOM 2311 N N . GLN A 1 286 ? -2.796 16.622 18.953 1.00 57.16 286 GLN A N 1
ATOM 2312 C CA . GLN A 1 286 ? -1.395 16.984 18.748 1.00 57.16 286 GLN A CA 1
ATOM 2313 C C . GLN A 1 286 ? -0.464 16.207 19.693 1.00 57.16 286 GLN A C 1
ATOM 2315 O O . GLN A 1 286 ? -0.627 16.231 20.911 1.00 57.16 286 GLN A O 1
ATOM 2320 N N . GLY A 1 287 ? 0.514 15.498 19.117 1.00 61.09 287 GLY A N 1
ATOM 2321 C CA . GLY A 1 287 ? 1.548 14.765 19.857 1.00 61.09 287 GLY A CA 1
ATOM 2322 C C . GLY A 1 287 ? 1.117 13.430 20.477 1.00 61.09 287 GLY A C 1
ATOM 2323 O O . GLY A 1 287 ? 1.922 12.819 21.173 1.00 61.09 287 GLY A O 1
ATOM 2324 N N . ARG A 1 288 ? -0.118 12.960 20.241 1.00 66.88 288 ARG A N 1
ATOM 2325 C CA . ARG A 1 288 ? -0.622 11.685 20.798 1.00 66.88 288 ARG A CA 1
ATOM 2326 C C . ARG A 1 288 ? -0.480 10.478 19.877 1.00 66.88 288 ARG A C 1
ATOM 2328 O O . ARG A 1 288 ? -0.604 9.348 20.339 1.00 66.88 288 ARG A O 1
ATOM 2335 N N . PHE A 1 289 ? -0.235 10.710 18.593 1.00 73.88 289 PHE A N 1
ATOM 2336 C CA . PHE A 1 289 ? -0.142 9.667 17.579 1.00 73.88 289 PHE A CA 1
ATOM 2337 C C . PHE A 1 289 ? 1.214 9.726 16.889 1.00 73.88 289 PHE A C 1
ATOM 2339 O O . PHE A 1 289 ? 1.763 10.809 16.691 1.00 73.88 289 PHE A O 1
ATOM 2346 N N . SER A 1 290 ? 1.744 8.561 16.515 1.00 72.38 290 SER A N 1
ATOM 2347 C CA . SER A 1 290 ? 2.977 8.458 15.724 1.00 72.38 290 SER A CA 1
ATOM 2348 C C . SER A 1 290 ? 2.806 9.032 14.318 1.00 72.38 290 SER A C 1
ATOM 2350 O O . SER A 1 290 ? 3.761 9.548 13.746 1.00 72.38 290 SER A O 1
ATOM 2352 N N . CYS A 1 291 ? 1.593 8.929 13.777 1.00 82.62 291 CYS A N 1
ATOM 2353 C CA . CYS A 1 291 ? 1.166 9.524 12.523 1.00 82.62 291 CYS A CA 1
ATOM 2354 C C . CYS A 1 291 ? -0.358 9.658 12.502 1.00 82.62 291 CYS A C 1
ATOM 2356 O O . CYS A 1 291 ? -1.082 8.908 13.167 1.00 82.62 291 CYS A O 1
ATOM 2358 N N . THR A 1 292 ? -0.839 10.614 11.723 1.00 90.38 292 THR A N 1
ATOM 2359 C CA . THR A 1 292 ? -2.261 10.828 11.452 1.00 90.38 292 THR A CA 1
ATOM 2360 C C . THR A 1 292 ? -2.612 10.386 10.029 1.00 90.38 292 THR A C 1
ATOM 2362 O O . THR A 1 292 ? -1.751 10.445 9.146 1.00 90.38 292 THR A O 1
ATOM 2365 N N . PRO A 1 293 ? -3.873 9.997 9.754 1.00 92.88 293 PRO A N 1
ATOM 2366 C CA . PRO A 1 293 ? -4.319 9.704 8.390 1.00 92.88 293 PRO A CA 1
ATOM 2367 C C . PRO A 1 293 ? -4.015 10.831 7.394 1.00 92.88 293 PRO A C 1
ATOM 2369 O O . PRO A 1 293 ? -3.573 10.562 6.284 1.00 92.88 293 PRO A O 1
ATOM 2372 N N . THR A 1 294 ? -4.143 12.093 7.815 1.00 92.81 294 THR A N 1
ATOM 2373 C CA . THR A 1 294 ? -3.813 13.270 6.996 1.00 92.81 294 THR A CA 1
ATOM 2374 C C . THR A 1 294 ? -2.322 13.349 6.642 1.00 92.81 294 THR A C 1
ATOM 2376 O O . THR A 1 294 ? -1.961 13.760 5.540 1.00 92.81 294 THR A O 1
ATOM 2379 N N . GLU A 1 295 ? -1.424 12.985 7.563 1.00 93.50 295 GLU A N 1
ATOM 2380 C CA . GLU A 1 295 ? 0.019 12.926 7.282 1.00 93.50 295 GLU A CA 1
ATOM 2381 C C . GLU A 1 295 ? 0.359 11.780 6.331 1.00 93.50 295 GLU A C 1
ATOM 2383 O O . GLU A 1 295 ? 1.154 11.980 5.416 1.00 93.50 295 GLU A O 1
ATOM 2388 N N . ILE A 1 296 ? -0.278 10.617 6.508 1.00 95.25 296 ILE A N 1
ATOM 2389 C CA . ILE A 1 296 ? -0.130 9.464 5.610 1.00 95.25 296 ILE A CA 1
ATOM 2390 C C . I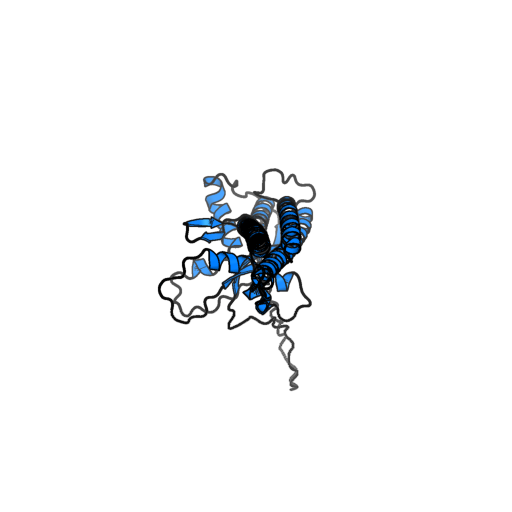LE A 1 296 ? -0.615 9.822 4.202 1.00 95.25 296 ILE A C 1
ATOM 2392 O O . ILE A 1 296 ? 0.106 9.592 3.236 1.00 95.25 296 ILE A O 1
ATOM 2396 N N . ALA A 1 297 ? -1.796 10.435 4.076 1.00 95.88 297 ALA A N 1
ATOM 2397 C CA . ALA A 1 297 ? -2.340 10.878 2.795 1.00 95.88 297 ALA A CA 1
ATOM 2398 C C . ALA A 1 297 ? -1.402 11.874 2.092 1.00 95.88 297 ALA A C 1
ATOM 2400 O O . ALA A 1 297 ? -1.158 11.750 0.896 1.00 95.88 297 ALA A O 1
ATOM 2401 N N . ARG A 1 298 ? -0.801 12.808 2.843 1.00 96.62 298 ARG A N 1
ATOM 2402 C CA . ARG A 1 298 ? 0.180 13.759 2.299 1.00 96.62 298 ARG A CA 1
ATOM 2403 C C . ARG A 1 298 ? 1.471 13.081 1.830 1.00 96.62 298 ARG A C 1
ATOM 2405 O O . ARG A 1 298 ? 2.030 13.499 0.819 1.00 96.62 298 ARG A O 1
ATOM 2412 N N . ASP A 1 299 ? 1.969 12.082 2.560 1.00 96.62 299 ASP A N 1
ATOM 2413 C CA . ASP A 1 299 ? 3.150 11.315 2.135 1.00 96.62 299 ASP A CA 1
ATOM 2414 C C . ASP A 1 299 ? 2.843 10.521 0.856 1.00 96.62 299 ASP A C 1
ATOM 2416 O O . ASP A 1 299 ? 3.612 10.561 -0.105 1.00 96.62 299 ASP A O 1
ATOM 2420 N N . LEU A 1 300 ? 1.659 9.902 0.792 1.00 97.94 300 LEU A N 1
ATOM 2421 C CA . LEU A 1 300 ? 1.165 9.210 -0.399 1.00 97.94 300 LEU A CA 1
ATOM 2422 C C . LEU A 1 300 ? 1.009 10.156 -1.597 1.00 97.94 300 LEU A C 1
ATOM 2424 O O . LEU A 1 300 ? 1.411 9.786 -2.693 1.00 97.94 300 LEU A O 1
ATOM 2428 N N . ASP A 1 301 ? 0.509 11.381 -1.409 1.00 98.12 301 ASP A N 1
ATOM 2429 C CA . ASP A 1 301 ? 0.450 12.399 -2.469 1.00 98.12 301 ASP A CA 1
ATOM 2430 C C . ASP A 1 301 ? 1.845 12.732 -3.025 1.00 98.12 301 ASP A C 1
ATOM 2432 O O . ASP A 1 301 ? 2.023 12.844 -4.240 1.00 98.12 301 ASP A O 1
ATOM 2436 N N . GLY A 1 302 ? 2.850 12.857 -2.150 1.00 97.94 302 GLY A N 1
ATOM 2437 C CA . GLY A 1 302 ? 4.239 13.069 -2.562 1.00 97.94 302 GLY A CA 1
ATOM 2438 C C . GLY A 1 302 ? 4.789 11.902 -3.385 1.00 97.94 302 GLY A C 1
ATOM 2439 O O . GLY A 1 302 ? 5.422 12.117 -4.417 1.00 97.94 302 GLY A O 1
ATOM 2440 N N . MET A 1 303 ? 4.499 10.671 -2.964 1.00 98.19 303 MET A N 1
ATOM 2441 C CA . MET A 1 303 ? 4.918 9.457 -3.670 1.00 98.19 303 MET A CA 1
ATOM 2442 C C . MET A 1 303 ? 4.188 9.269 -5.004 1.00 98.19 303 MET A C 1
ATOM 2444 O O . MET A 1 303 ? 4.808 8.855 -5.979 1.00 98.19 303 MET A O 1
ATOM 2448 N N . ILE A 1 304 ? 2.895 9.601 -5.078 1.00 98.38 304 ILE A N 1
ATOM 2449 C CA . ILE A 1 304 ? 2.124 9.587 -6.329 1.00 98.38 304 ILE A CA 1
ATOM 2450 C C . ILE A 1 304 ? 2.758 10.553 -7.329 1.00 98.38 304 ILE A C 1
ATOM 2452 O O . ILE A 1 304 ? 3.018 10.155 -8.462 1.00 98.38 304 ILE A O 1
ATOM 2456 N N . LEU A 1 305 ? 3.081 11.779 -6.903 1.00 98.12 305 LEU A N 1
ATOM 2457 C CA . LEU A 1 305 ? 3.749 12.764 -7.755 1.00 98.12 305 LEU A CA 1
ATOM 2458 C C . LEU A 1 305 ? 5.110 12.251 -8.258 1.00 98.12 305 LEU A C 1
ATOM 2460 O O . LEU A 1 305 ? 5.412 12.369 -9.444 1.00 98.12 305 LEU A O 1
ATOM 2464 N N . GLU A 1 306 ? 5.925 11.661 -7.380 1.00 97.69 306 GLU A N 1
ATOM 2465 C CA . GLU A 1 306 ? 7.220 11.077 -7.758 1.00 97.69 306 GLU A CA 1
ATOM 2466 C C . GLU A 1 306 ? 7.051 9.935 -8.775 1.00 97.69 306 GLU A C 1
ATOM 2468 O O . GLU A 1 306 ? 7.786 9.860 -9.767 1.00 97.69 306 GLU A O 1
ATOM 2473 N N . ALA A 1 307 ? 6.043 9.081 -8.579 1.00 97.50 307 ALA A N 1
ATOM 2474 C CA . ALA A 1 307 ? 5.731 7.986 -9.488 1.00 97.50 307 ALA A CA 1
ATOM 2475 C C . ALA A 1 307 ? 5.240 8.491 -10.855 1.00 97.50 307 ALA A C 1
ATOM 2477 O O . ALA A 1 307 ? 5.658 7.966 -11.886 1.00 97.50 307 ALA A O 1
ATOM 2478 N N . GLU A 1 308 ? 4.404 9.533 -10.892 1.00 97.44 308 GLU A N 1
ATOM 2479 C CA . GLU A 1 308 ? 3.957 10.175 -12.136 1.00 97.44 308 GLU A CA 1
ATOM 2480 C C . GLU A 1 308 ? 5.124 10.801 -12.906 1.00 97.44 308 GLU A C 1
ATOM 2482 O O . GLU A 1 308 ? 5.266 10.561 -14.103 1.00 97.44 308 GLU A O 1
ATOM 2487 N N . MET A 1 309 ? 6.007 11.533 -12.222 1.00 96.38 309 MET A N 1
ATOM 2488 C CA . MET A 1 309 ? 7.208 12.108 -12.838 1.00 96.38 309 MET A CA 1
ATOM 2489 C C . MET A 1 309 ? 8.145 11.032 -13.402 1.00 96.38 309 MET A C 1
ATOM 2491 O O . MET A 1 309 ? 8.729 11.203 -14.477 1.00 96.38 309 MET A O 1
ATOM 2495 N N . THR A 1 310 ? 8.280 9.912 -12.690 1.00 95.25 310 THR A N 1
ATOM 2496 C CA . THR A 1 310 ? 9.075 8.765 -13.142 1.00 95.25 310 THR A CA 1
ATOM 2497 C C . THR A 1 310 ? 8.426 8.103 -14.357 1.00 95.25 310 THR A C 1
ATOM 2499 O O . THR A 1 310 ? 9.105 7.851 -15.350 1.00 95.25 310 THR A O 1
ATOM 2502 N N . ARG A 1 311 ? 7.104 7.894 -14.341 1.00 95.25 311 ARG A N 1
ATOM 2503 C CA . ARG A 1 311 ? 6.341 7.363 -15.481 1.00 95.25 311 ARG A CA 1
ATOM 2504 C C . ARG A 1 311 ? 6.500 8.232 -16.722 1.00 95.25 311 ARG A C 1
ATOM 2506 O O . ARG A 1 311 ? 6.718 7.702 -17.809 1.00 95.25 311 ARG A O 1
ATOM 2513 N N . ASP A 1 312 ? 6.407 9.547 -16.564 1.00 94.88 312 ASP A N 1
ATOM 2514 C CA . ASP A 1 312 ? 6.556 10.487 -17.670 1.00 94.88 312 ASP A CA 1
ATOM 2515 C C . ASP A 1 312 ? 7.989 10.448 -18.232 1.00 94.88 312 ASP A C 1
ATOM 2517 O O . ASP A 1 312 ? 8.163 10.447 -19.449 1.00 94.88 312 ASP A O 1
ATOM 2521 N N . SER A 1 313 ? 9.007 10.314 -17.371 1.00 92.06 313 SER A N 1
ATOM 2522 C CA . SER A 1 313 ? 10.405 10.101 -17.790 1.00 92.06 313 SER A CA 1
ATOM 2523 C C . SER A 1 313 ? 10.586 8.796 -18.576 1.00 92.06 313 SER A C 1
ATOM 2525 O O . SER A 1 313 ? 11.121 8.821 -19.682 1.00 92.06 313 SER A O 1
ATOM 2527 N N . VAL A 1 314 ? 10.054 7.672 -18.078 1.00 90.56 314 VAL A N 1
ATOM 2528 C CA . VAL A 1 314 ? 10.086 6.376 -18.786 1.00 90.56 314 VAL A CA 1
ATOM 2529 C C . VAL A 1 314 ? 9.364 6.467 -20.131 1.00 90.56 314 VAL A C 1
ATOM 2531 O O . VAL A 1 314 ? 9.852 5.953 -21.134 1.00 90.56 314 VAL A O 1
ATOM 2534 N N . SER A 1 315 ? 8.229 7.167 -20.191 1.00 89.69 315 SER A N 1
ATOM 2535 C CA . SER A 1 315 ? 7.474 7.338 -21.434 1.00 89.69 315 SER A CA 1
ATOM 2536 C C . SER A 1 315 ? 8.236 8.122 -22.504 1.00 89.69 315 SER A C 1
ATOM 2538 O O . SER A 1 315 ? 7.906 7.977 -23.676 1.00 89.69 315 SER A O 1
ATOM 2540 N N . VAL A 1 316 ? 9.221 8.949 -22.139 1.00 87.81 316 VAL A N 1
ATOM 2541 C CA . VAL A 1 316 ? 10.084 9.658 -23.101 1.00 87.81 316 VAL A CA 1
ATOM 2542 C C . VAL A 1 316 ? 11.098 8.714 -23.761 1.00 87.81 316 VAL A C 1
ATOM 2544 O O . VAL A 1 316 ? 11.627 9.039 -24.825 1.00 87.81 316 VAL A O 1
ATOM 2547 N N . LEU A 1 317 ? 11.372 7.551 -23.159 1.00 80.56 317 LEU A N 1
ATOM 2548 C CA . LEU A 1 317 ? 12.265 6.537 -23.729 1.00 80.56 317 LEU A CA 1
ATOM 2549 C C . LEU A 1 317 ? 11.606 5.708 -24.846 1.00 80.56 317 LEU A C 1
ATOM 2551 O O . LEU A 1 317 ? 12.326 5.069 -25.615 1.00 80.56 317 LEU A O 1
ATOM 2555 N N . LEU A 1 318 ? 10.271 5.734 -24.941 1.00 78.75 318 LEU A N 1
ATOM 2556 C CA . LEU A 1 318 ? 9.452 5.012 -25.927 1.00 78.75 318 LEU A CA 1
ATOM 2557 C C . LEU A 1 318 ? 9.137 5.871 -27.163 1.00 78.75 318 LEU A C 1
ATOM 2559 O O . LEU A 1 318 ? 9.199 5.317 -28.287 1.00 78.75 318 LEU A O 1
#

Sequence (318 aa):
MPYLTLGEHDPKHPKKRTLSGVKQSGDDNLIGRRDSRHVAHVPLTLDQYYYPGISDTSYRDDHQVFSKYLEEHHEKPVSSTNRSKKKQILMVDQLWIWIIDDQSVITSTSQRHEESSTVPPRDARDSSMSTLLQHVLNDIAYGESRGRSERPTSVNAVMQLVLGAATGFFIEKCVQLADGTFKGPLEVFRESIRDVANRETELFQNFLKDLKQEIKKRKARTERISSRSGRPSIRELPNNPHYIISEETELLDQIRDINDELHMLRSLAEDQEIVWNQAFAGMETQGRFSCTPTEIARDLDGMILEAEMTRDSVSVLL